Protein AF-A0A538T0T0-F1 (afdb_monomer_lite)

Secondary structure (DSSP, 8-state):
------------------------------------------PPP--EEEEEEEETTEEEEEEEPPSSS--EEEEEEESS---SGGGGGTSEEEE--BTTTTB-HHHHHHHSS--BPPSSTTSPPP-TTEEEEEE--SS-B--EEEEEEE-TTS-EE----BTTTB-SS---B------PEEEEEEE-TTS-EEEEEEEEE-SS-BTTB---SSSTTEEEEEEEE---TTPPEEEEEPPTT--GGG-----S-TT-EEEEE----SSTT---TTT-EETT--TT-SS--SSPPSSS-EE-HHHHHHHHHHHHHHHSHHHHTTS----

Organism: Eiseniibacteriota bacterium (NCBI:txid2212470)

Foldseek 3Di:
DDDDDDDDDDDDDDDDDDDDDDDDDDDDDPPPPPPPPPPPPPPPQWWFQWDWDDDQQKIKTKTFGGPDAPKKKWKWKDLDFDAWLVVSVVTDGQAIGGLCQQWPVVVCVVPVHTWGFAPALPGDRDDSRMHIFMDRDQAWDFMKMFMWMAHNVRDIPSGDDDNTRIDPGTDGGDGAAHDFHWGDWDQAPVRAIKTKTKDFAHCPDHPRHGHQALHGRDIWIKIKDAFDFPAAEAEDEDDVVGANRHGDDDPPDHRYMYMYTYQAFCEPVGGQVQFFAFSPFDSNDNDDDPDPDPDGDGHRSRVSVSVSVVVSQCPDCSNPVHPDDDD

Structure (mmCIF, N/CA/C/O backbone):
data_AF-A0A538T0T0-F1
#
_entry.id   AF-A0A538T0T0-F1
#
loop_
_atom_site.group_PDB
_atom_site.id
_atom_site.type_symbol
_atom_site.label_atom_id
_atom_site.label_alt_id
_atom_site.label_comp_id
_atom_site.label_asym_id
_atom_site.label_entity_id
_atom_site.label_seq_id
_atom_site.pdbx_PDB_ins_code
_atom_site.Cartn_x
_atom_site.Cartn_y
_atom_site.Cartn_z
_atom_site.occupancy
_atom_site.B_iso_or_equiv
_atom_site.auth_seq_id
_atom_site.auth_comp_id
_atom_site.auth_asym_id
_atom_site.auth_atom_id
_atom_site.pdbx_PDB_model_num
ATOM 1 N N . MET A 1 1 ? 12.193 47.216 29.157 1.00 43.53 1 MET A N 1
ATOM 2 C CA . MET A 1 1 ? 13.121 46.066 29.227 1.00 43.53 1 MET A CA 1
ATOM 3 C C . MET A 1 1 ? 12.989 45.346 27.896 1.00 43.53 1 MET A C 1
ATOM 5 O O . MET A 1 1 ? 11.932 44.800 27.660 1.00 43.53 1 MET A O 1
ATOM 9 N N . GLY A 1 2 ? 13.871 45.446 26.909 1.00 45.34 2 GLY A N 1
ATOM 10 C CA . GLY A 1 2 ? 15.304 45.709 26.914 1.00 45.34 2 GLY A CA 1
ATOM 11 C C . GLY A 1 2 ? 15.979 44.504 26.253 1.00 45.34 2 GLY A C 1
ATOM 12 O O . GLY A 1 2 ? 15.790 43.404 26.756 1.00 45.34 2 GLY A O 1
ATOM 13 N N . LEU A 1 3 ? 16.774 44.765 25.204 1.00 39.72 3 LEU A N 1
ATOM 14 C CA . LEU A 1 3 ? 17.681 43.870 24.454 1.00 39.72 3 LEU A CA 1
ATOM 15 C C . LEU A 1 3 ? 17.101 43.246 23.173 1.00 39.72 3 LEU A C 1
ATOM 17 O O . LEU A 1 3 ? 16.005 42.709 23.191 1.00 39.72 3 LEU A O 1
ATOM 21 N N . ALA A 1 4 ? 17.803 43.171 22.045 1.00 44.50 4 ALA A N 1
ATOM 22 C CA . ALA A 1 4 ? 18.929 43.913 21.469 1.00 44.50 4 ALA A CA 1
ATOM 23 C C . ALA A 1 4 ? 19.113 43.316 20.061 1.00 44.50 4 ALA A C 1
ATOM 25 O O . ALA A 1 4 ? 19.222 42.100 19.917 1.00 44.50 4 ALA A O 1
ATOM 26 N N . HIS A 1 5 ? 19.151 44.167 19.038 1.00 47.75 5 HIS A N 1
ATOM 27 C CA . HIS A 1 5 ? 19.608 43.819 17.695 1.00 47.75 5 HIS A CA 1
ATOM 28 C C . HIS A 1 5 ? 21.078 43.385 17.739 1.00 47.75 5 HIS A C 1
ATOM 30 O O . HIS A 1 5 ? 21.898 44.107 18.309 1.00 47.75 5 HIS A O 1
ATOM 36 N N . HIS A 1 6 ? 21.428 42.268 17.091 1.00 51.22 6 HIS A N 1
ATOM 37 C CA . HIS A 1 6 ? 22.825 41.945 16.806 1.00 51.22 6 HIS A CA 1
ATOM 38 C C . HIS A 1 6 ? 23.090 41.991 15.301 1.00 51.22 6 HIS A C 1
ATOM 40 O O . HIS A 1 6 ? 22.483 41.268 14.516 1.00 51.22 6 HIS A O 1
ATOM 46 N N . ALA A 1 7 ? 23.977 42.920 14.952 1.00 48.25 7 ALA A N 1
ATOM 47 C CA . ALA A 1 7 ? 24.393 43.296 13.615 1.00 48.25 7 ALA A CA 1
ATOM 48 C C . ALA A 1 7 ? 25.465 42.376 13.005 1.00 48.25 7 ALA A C 1
ATOM 50 O O . ALA A 1 7 ? 26.198 41.676 13.708 1.00 48.25 7 ALA A O 1
ATOM 51 N N . GLU A 1 8 ? 25.533 42.495 11.680 1.00 50.09 8 GLU A N 1
ATOM 52 C CA . GLU A 1 8 ? 26.487 41.983 10.698 1.00 50.09 8 GLU A CA 1
ATOM 53 C C . GLU A 1 8 ? 27.969 42.099 11.089 1.00 50.09 8 GLU A C 1
ATOM 55 O O . GLU A 1 8 ? 28.409 43.051 11.739 1.00 50.09 8 GLU A O 1
ATOM 60 N N . ARG A 1 9 ? 28.774 41.164 10.567 1.00 53.09 9 ARG A N 1
ATOM 61 C CA . ARG A 1 9 ? 30.204 41.376 10.317 1.00 53.09 9 ARG A CA 1
ATOM 62 C C . ARG A 1 9 ? 30.582 40.863 8.933 1.00 53.09 9 ARG A C 1
ATOM 64 O O . ARG A 1 9 ? 30.783 39.669 8.736 1.00 53.09 9 ARG A O 1
ATOM 71 N N . GLU A 1 10 ? 30.748 41.803 8.013 1.00 57.00 10 GLU A N 1
ATOM 72 C CA . GLU A 1 10 ? 31.606 41.659 6.840 1.00 57.00 10 GLU A CA 1
ATOM 73 C C . GLU A 1 10 ? 33.084 41.671 7.264 1.00 57.00 10 GLU A C 1
ATOM 75 O O . GLU A 1 10 ? 33.486 42.433 8.146 1.00 57.00 10 GLU A O 1
ATOM 80 N N . THR A 1 11 ? 33.920 40.861 6.611 1.00 50.69 11 THR A N 1
ATOM 81 C CA . THR A 1 11 ? 35.383 41.042 6.594 1.00 50.69 11 THR A CA 1
ATOM 82 C C . THR A 1 11 ? 35.967 40.709 5.207 1.00 50.69 11 THR A C 1
ATOM 84 O O . THR A 1 11 ? 35.312 40.034 4.4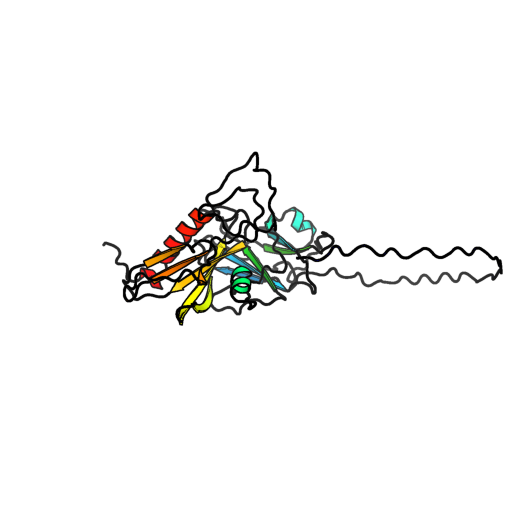15 1.00 50.69 11 THR A O 1
ATOM 87 N N . PRO A 1 12 ? 37.162 41.242 4.867 1.00 53.69 12 PRO A N 1
ATOM 88 C CA . PRO A 1 12 ? 37.402 41.850 3.559 1.00 53.69 12 PRO A CA 1
ATOM 89 C C . PRO A 1 12 ? 38.349 41.092 2.610 1.00 53.69 12 PRO A C 1
ATOM 91 O O . PRO A 1 12 ? 39.146 40.236 2.986 1.00 53.69 12 PRO A O 1
ATOM 94 N N . SER A 1 13 ? 38.307 41.566 1.364 1.00 60.91 13 SER A N 1
ATOM 95 C CA . SER A 1 13 ? 39.224 41.388 0.233 1.00 60.91 13 SER A CA 1
ATOM 96 C C . SER A 1 13 ? 40.734 41.355 0.549 1.00 60.91 13 SER A C 1
ATOM 98 O O . SER A 1 13 ? 41.260 42.287 1.157 1.00 60.91 13 SER A O 1
ATOM 100 N N . ARG A 1 14 ? 41.453 40.381 -0.029 1.00 50.28 14 ARG A N 1
ATOM 101 C CA . ARG A 1 14 ? 42.896 40.373 -0.387 1.00 50.28 14 ARG A CA 1
ATOM 102 C C . ARG A 1 14 ? 43.068 39.311 -1.486 1.00 50.28 14 ARG A C 1
ATOM 104 O O . ARG A 1 14 ? 42.487 38.249 -1.363 1.00 50.28 14 ARG A O 1
ATOM 111 N N . GLY A 1 15 ? 43.822 39.448 -2.569 1.00 45.81 15 GLY A N 1
ATOM 112 C CA . GLY A 1 15 ? 44.729 40.470 -3.068 1.00 45.81 15 GLY A CA 1
ATOM 113 C C . GLY A 1 15 ? 45.358 39.920 -4.360 1.00 45.81 15 GLY A C 1
ATOM 114 O O . GLY A 1 15 ? 45.620 38.726 -4.475 1.00 45.81 15 GLY A O 1
ATOM 115 N N . TRP A 1 16 ? 45.557 40.783 -5.352 1.00 46.78 16 TRP A N 1
ATOM 116 C CA . TRP A 1 16 ? 46.163 40.455 -6.643 1.00 46.78 16 TRP A CA 1
ATOM 117 C C . TRP A 1 16 ? 47.671 40.191 -6.530 1.00 46.78 16 TRP A C 1
ATOM 119 O O . TRP A 1 16 ? 48.370 40.993 -5.910 1.00 46.78 16 TRP A O 1
ATOM 129 N N . ARG A 1 17 ? 48.200 39.189 -7.254 1.00 53.53 17 ARG A N 1
ATOM 130 C CA . ARG A 1 17 ? 49.567 39.218 -7.817 1.00 53.53 17 ARG A CA 1
ATOM 131 C C . ARG A 1 17 ? 49.628 38.547 -9.196 1.00 53.53 17 ARG A C 1
ATOM 133 O O . ARG A 1 17 ? 49.147 37.437 -9.386 1.00 53.53 17 ARG A O 1
ATOM 140 N N . LYS A 1 18 ? 50.231 39.278 -10.139 1.00 54.84 18 LYS A N 1
ATOM 141 C CA . LYS A 1 18 ? 50.565 38.908 -11.523 1.00 54.84 18 LYS A CA 1
ATOM 142 C C . LYS A 1 18 ? 52.006 38.379 -11.634 1.00 54.84 18 LYS A C 1
ATOM 144 O O . LYS A 1 18 ? 52.861 38.820 -10.871 1.00 54.84 18 LYS A O 1
ATOM 149 N N . ALA A 1 19 ? 52.230 37.636 -12.730 1.00 48.31 19 ALA A N 1
ATOM 150 C CA . ALA A 1 19 ? 53.491 37.376 -13.457 1.00 48.31 19 ALA A CA 1
ATOM 151 C C . ALA A 1 19 ? 54.462 36.375 -12.778 1.00 48.31 19 ALA A C 1
ATOM 153 O O . ALA A 1 19 ? 54.600 36.384 -11.564 1.00 48.31 19 ALA A O 1
ATOM 154 N N . TRP A 1 20 ? 55.137 35.443 -13.468 1.00 45.62 20 TRP A N 1
ATOM 155 C CA . TRP A 1 20 ? 56.040 35.612 -14.622 1.00 45.62 20 TRP A CA 1
ATOM 156 C C . TRP A 1 20 ? 56.285 34.301 -15.423 1.00 45.62 20 TRP A C 1
ATOM 158 O O . TRP A 1 20 ? 56.090 33.200 -14.923 1.00 45.62 20 TRP A O 1
ATOM 168 N N . TRP A 1 21 ? 56.761 34.474 -16.663 1.00 46.16 21 TRP A N 1
ATOM 169 C CA . TRP A 1 21 ? 57.220 33.508 -17.683 1.00 46.16 21 TRP A CA 1
ATOM 170 C C . TRP A 1 21 ? 58.290 32.475 -17.271 1.00 46.16 21 TRP A C 1
ATOM 172 O O . TRP A 1 21 ? 59.234 32.850 -16.581 1.00 46.16 21 TRP A O 1
ATOM 182 N N . ARG A 1 22 ? 58.275 31.288 -17.921 1.00 45.47 22 ARG A N 1
ATOM 183 C CA . ARG A 1 22 ? 59.436 30.645 -18.599 1.00 45.47 22 ARG A CA 1
ATOM 184 C C . ARG A 1 22 ? 58.987 29.654 -19.703 1.00 45.47 22 ARG A C 1
ATOM 186 O O . ARG A 1 22 ? 58.245 28.730 -19.387 1.00 45.47 22 ARG A O 1
ATOM 193 N N . PRO A 1 23 ? 59.471 29.772 -20.957 1.00 51.97 23 PRO A N 1
ATOM 194 C CA . PRO A 1 23 ? 59.367 28.732 -21.976 1.00 51.97 23 PRO A CA 1
ATOM 195 C C . PRO A 1 23 ? 60.633 27.862 -21.945 1.00 51.97 23 PRO A C 1
ATOM 197 O O . PRO A 1 23 ? 61.740 28.347 -22.171 1.00 51.97 23 PRO A O 1
ATOM 200 N N . GLY A 1 24 ? 60.477 26.577 -21.637 1.00 44.78 24 GLY A N 1
ATOM 201 C CA . GLY A 1 24 ? 61.557 25.592 -21.661 1.00 44.78 24 GLY A CA 1
ATOM 202 C C . GLY A 1 24 ? 61.131 24.396 -22.495 1.00 44.78 24 GLY A C 1
ATOM 203 O O . GLY A 1 24 ? 60.310 23.599 -22.055 1.00 44.78 24 GLY A O 1
ATOM 204 N N . GLY A 1 25 ? 61.656 24.311 -23.717 1.00 50.44 25 GLY A N 1
ATOM 205 C CA . GLY A 1 25 ? 61.413 23.203 -24.628 1.00 50.44 25 GLY A CA 1
ATOM 206 C C . GLY A 1 25 ? 62.038 21.905 -24.122 1.00 50.44 25 GLY A C 1
ATOM 207 O O . GLY A 1 25 ? 63.230 21.846 -23.834 1.00 50.44 25 GLY A O 1
ATOM 208 N N . GLY A 1 26 ? 61.226 20.855 -24.083 1.00 42.44 26 GLY A N 1
ATOM 209 C CA . GLY A 1 26 ? 61.656 19.470 -23.964 1.00 42.44 26 GLY A CA 1
ATOM 210 C C . GLY A 1 26 ? 60.843 18.646 -24.950 1.00 42.44 26 GLY A C 1
ATOM 211 O O . GLY A 1 26 ? 59.636 18.491 -24.788 1.00 42.44 26 GLY A O 1
ATOM 212 N N . ARG A 1 27 ? 61.491 18.162 -26.012 1.00 49.34 27 ARG A N 1
ATOM 213 C CA . ARG A 1 27 ? 60.909 17.196 -26.947 1.00 49.34 27 ARG A CA 1
ATOM 214 C C . ARG A 1 27 ? 60.767 15.863 -26.212 1.00 49.34 27 ARG A C 1
ATOM 216 O O . ARG A 1 27 ? 61.746 15.138 -26.077 1.00 49.34 27 ARG A O 1
ATOM 223 N N . ILE A 1 28 ? 59.566 15.566 -25.723 1.00 49.34 28 ILE A N 1
ATOM 224 C CA . ILE A 1 28 ? 59.209 14.246 -25.199 1.00 49.34 28 ILE A CA 1
ATOM 225 C C . ILE A 1 28 ? 58.617 13.447 -26.359 1.00 49.34 28 ILE A C 1
ATOM 227 O O . ILE A 1 28 ? 57.673 13.884 -27.017 1.00 49.34 28 ILE A O 1
ATOM 231 N N . ALA A 1 29 ? 59.231 12.302 -26.640 1.00 47.12 29 ALA A N 1
ATOM 232 C CA . ALA A 1 29 ? 58.782 11.354 -27.642 1.00 47.12 29 ALA A CA 1
ATOM 233 C C . ALA A 1 29 ? 57.360 10.868 -27.314 1.00 47.12 29 ALA A C 1
ATOM 235 O O . ALA A 1 29 ? 57.110 10.336 -26.233 1.00 47.12 29 ALA A O 1
ATOM 236 N N . PHE A 1 30 ? 56.436 11.048 -28.260 1.00 43.16 30 PHE A N 1
ATOM 237 C CA . PHE A 1 30 ? 55.094 10.473 -28.225 1.00 43.16 30 PHE A CA 1
ATOM 238 C C . PHE A 1 30 ? 55.199 8.961 -28.474 1.00 43.16 30 PHE A C 1
ATOM 240 O O . PHE A 1 30 ? 55.155 8.494 -29.609 1.00 43.16 30 PHE A O 1
ATOM 247 N N . ALA A 1 31 ? 55.371 8.189 -27.404 1.00 50.97 31 ALA A N 1
ATOM 248 C CA . ALA A 1 31 ? 54.985 6.788 -27.398 1.00 50.97 31 ALA A CA 1
ATOM 249 C C . ALA A 1 31 ? 53.485 6.746 -27.092 1.00 50.97 31 ALA A C 1
ATOM 251 O O . ALA A 1 31 ? 53.071 6.841 -25.937 1.00 50.97 31 ALA A O 1
ATOM 252 N N . THR A 1 32 ? 52.666 6.679 -28.141 1.00 51.56 32 THR A N 1
ATOM 253 C CA . THR A 1 32 ? 51.210 6.532 -28.048 1.00 51.56 32 THR A CA 1
ATOM 254 C C . THR A 1 32 ? 50.891 5.119 -27.558 1.00 51.56 32 THR A C 1
ATOM 256 O O . THR A 1 32 ? 50.550 4.230 -28.335 1.00 51.56 32 THR A O 1
ATOM 259 N N . LEU A 1 33 ? 51.066 4.885 -26.258 1.00 54.28 33 LEU A N 1
ATOM 260 C CA . LEU A 1 33 ? 50.555 3.705 -25.580 1.00 54.28 33 LEU A CA 1
ATOM 261 C C . LEU A 1 33 ? 49.033 3.871 -25.516 1.00 54.28 33 LEU A C 1
ATOM 263 O O . LEU A 1 33 ? 48.508 4.606 -24.682 1.00 54.28 33 LEU A O 1
ATOM 267 N N . VAL A 1 34 ? 48.325 3.247 -26.459 1.00 58.78 34 VAL A N 1
ATOM 268 C CA . VAL A 1 34 ? 46.866 3.113 -26.418 1.00 58.78 34 VAL A CA 1
ATOM 269 C C . VAL A 1 34 ? 46.546 2.116 -25.309 1.00 58.78 34 VAL A C 1
ATOM 271 O O . VAL A 1 34 ? 46.330 0.929 -25.542 1.00 58.78 34 VAL A O 1
ATOM 274 N N . THR A 1 35 ? 46.578 2.589 -24.068 1.00 59.75 35 THR A N 1
ATOM 275 C CA . THR A 1 35 ? 45.988 1.886 -22.937 1.00 59.75 35 THR A CA 1
ATOM 276 C C . THR A 1 35 ? 44.483 2.015 -23.123 1.00 59.75 35 THR A C 1
ATOM 278 O O . THR A 1 35 ? 43.885 3.017 -22.731 1.00 59.75 35 THR A O 1
ATOM 281 N N . LEU A 1 36 ? 43.868 1.036 -23.795 1.00 60.28 36 LEU A N 1
ATOM 282 C CA . LEU A 1 36 ? 42.425 0.836 -23.725 1.00 60.28 36 LEU A CA 1
ATOM 283 C C . LEU A 1 36 ? 42.123 0.516 -22.255 1.00 60.28 36 LEU A C 1
ATOM 285 O O . LEU A 1 36 ? 42.185 -0.631 -21.817 1.00 60.28 36 LEU A O 1
ATOM 289 N N . LEU A 1 37 ? 41.901 1.564 -21.462 1.00 57.12 37 LEU A N 1
ATOM 290 C CA . LEU A 1 37 ? 41.310 1.461 -20.144 1.00 57.12 37 LEU A CA 1
ATOM 291 C C . LEU A 1 37 ? 39.915 0.898 -20.385 1.00 57.12 37 LEU A C 1
ATOM 293 O O . LEU A 1 37 ? 38.981 1.631 -20.705 1.00 57.12 37 LEU A O 1
ATOM 297 N N . LEU A 1 38 ? 39.801 -0.424 -20.269 1.00 59.28 38 LEU A N 1
ATOM 298 C CA . LEU A 1 38 ? 38.558 -1.092 -19.925 1.00 59.28 38 LEU A CA 1
ATOM 299 C C . LEU A 1 38 ? 38.182 -0.559 -18.543 1.00 59.28 38 LEU A C 1
ATOM 301 O O . LEU A 1 38 ? 38.442 -1.197 -17.525 1.00 59.28 38 LEU A O 1
ATOM 305 N N . ALA A 1 39 ? 37.664 0.670 -18.500 1.00 56.28 39 ALA A N 1
ATOM 306 C CA . ALA A 1 39 ? 36.940 1.136 -17.344 1.00 56.28 39 ALA A CA 1
ATOM 307 C C . ALA A 1 39 ? 35.856 0.076 -17.138 1.00 56.28 39 ALA A C 1
ATOM 309 O O . ALA A 1 39 ? 35.105 -0.177 -18.090 1.00 56.28 39 ALA A O 1
ATOM 310 N N . PRO A 1 40 ? 35.822 -0.613 -15.982 1.00 54.88 40 PRO A N 1
ATOM 311 C CA . PRO A 1 40 ? 34.693 -1.470 -15.686 1.00 54.88 40 PRO A CA 1
ATOM 312 C C . PRO A 1 40 ? 33.476 -0.588 -15.907 1.00 54.88 40 PRO A C 1
ATOM 314 O O . PRO A 1 40 ? 33.413 0.514 -15.354 1.00 54.88 40 PRO A O 1
ATOM 317 N N . SER A 1 41 ? 32.580 -1.009 -16.802 1.00 56.09 41 SER A N 1
ATOM 318 C CA . SER A 1 41 ? 31.270 -0.388 -16.895 1.00 56.09 41 SER A CA 1
ATOM 319 C C . SER A 1 41 ? 30.792 -0.330 -15.458 1.00 56.09 41 SER A C 1
ATOM 321 O O . SER A 1 41 ? 30.719 -1.374 -14.812 1.00 56.09 41 SER A O 1
ATOM 323 N N . ALA A 1 42 ? 30.637 0.872 -14.907 1.00 57.66 42 ALA A N 1
ATOM 324 C CA . ALA A 1 42 ? 30.042 1.008 -13.598 1.00 57.66 42 ALA A CA 1
ATOM 325 C C . ALA A 1 42 ? 28.640 0.443 -13.792 1.00 57.66 42 ALA A C 1
ATOM 327 O O . ALA A 1 42 ? 27.809 1.079 -14.437 1.00 57.66 42 ALA A O 1
ATOM 328 N N . TRP A 1 43 ? 28.443 -0.820 -13.405 1.00 65.00 43 TRP A N 1
ATOM 329 C CA . TRP A 1 43 ? 27.126 -1.423 -13.420 1.00 65.00 43 TRP A CA 1
ATOM 330 C C . TRP A 1 43 ? 26.298 -0.511 -12.536 1.00 65.00 43 TRP A C 1
ATOM 332 O O . TRP A 1 43 ? 26.688 -0.242 -11.394 1.00 65.00 43 TRP A O 1
ATOM 342 N N . GLY A 1 44 ? 25.249 0.061 -13.127 1.00 78.88 44 GLY A N 1
ATOM 343 C CA . GLY A 1 44 ? 24.327 0.910 -12.401 1.00 78.88 44 GLY A CA 1
ATOM 344 C C . GLY A 1 44 ? 23.885 0.182 -11.140 1.00 78.88 44 GLY A C 1
ATOM 345 O O . GLY A 1 44 ? 23.808 -1.049 -11.101 1.00 78.88 44 GLY A O 1
ATOM 346 N N . ALA A 1 45 ? 23.664 0.943 -10.076 1.00 88.81 45 ALA A N 1
ATOM 347 C CA . ALA A 1 45 ? 22.944 0.428 -8.928 1.00 88.81 45 ALA A CA 1
ATOM 348 C C . ALA A 1 45 ? 21.632 -0.185 -9.440 1.00 88.81 45 ALA A C 1
ATOM 350 O O . ALA A 1 45 ? 20.882 0.495 -10.130 1.00 88.81 45 ALA A O 1
ATOM 351 N N . GLN A 1 46 ? 21.398 -1.463 -9.144 1.00 95.12 46 GLN A N 1
ATOM 352 C CA . GLN A 1 46 ? 20.218 -2.198 -9.588 1.00 95.12 46 GLN A CA 1
ATOM 353 C C . GLN A 1 46 ? 19.512 -2.833 -8.407 1.00 95.12 46 GLN A C 1
ATOM 355 O O . GLN A 1 46 ? 20.131 -3.245 -7.424 1.00 95.12 46 GLN A O 1
ATOM 360 N N . VAL A 1 47 ? 18.197 -2.927 -8.547 1.00 97.19 47 VAL A N 1
ATOM 361 C CA . VAL A 1 47 ? 17.373 -3.786 -7.710 1.00 97.19 47 VAL A CA 1
ATOM 362 C C . VAL A 1 47 ? 17.810 -5.243 -7.894 1.00 97.19 47 VAL A C 1
ATOM 364 O O . VAL A 1 47 ? 18.169 -5.661 -8.994 1.00 97.19 47 VAL A O 1
ATOM 367 N N . ALA A 1 48 ? 17.769 -6.029 -6.825 1.00 98.06 48 ALA A N 1
ATOM 368 C CA . ALA A 1 48 ? 18.060 -7.458 -6.874 1.00 98.06 48 ALA A CA 1
ATOM 369 C C . ALA A 1 48 ? 16.999 -8.265 -6.124 1.00 98.06 48 ALA A C 1
ATOM 371 O O . ALA A 1 48 ? 16.232 -7.713 -5.337 1.00 98.06 48 ALA A O 1
ATOM 372 N N . ALA A 1 49 ? 16.986 -9.580 -6.359 1.00 98.06 49 ALA A N 1
ATOM 373 C CA . ALA A 1 49 ? 16.126 -10.533 -5.658 1.00 98.06 49 ALA A CA 1
ATOM 374 C C . ALA A 1 49 ? 14.638 -10.131 -5.650 1.00 98.06 49 ALA A C 1
ATOM 376 O O . ALA A 1 49 ? 13.976 -10.227 -4.617 1.00 98.06 49 ALA A O 1
ATOM 377 N N . LEU A 1 50 ? 14.118 -9.666 -6.795 1.00 98.75 50 LEU A N 1
ATOM 378 C CA . LEU A 1 50 ? 12.693 -9.393 -6.947 1.00 98.75 50 LEU A CA 1
ATOM 379 C C . LEU A 1 50 ? 11.901 -10.680 -6.697 1.00 98.75 50 LEU A C 1
ATOM 381 O O . LEU A 1 50 ? 12.073 -11.681 -7.394 1.00 98.75 50 LEU A O 1
ATOM 385 N N . ALA A 1 51 ? 11.011 -10.619 -5.719 1.00 98.62 51 ALA A N 1
ATOM 386 C CA . ALA A 1 51 ? 10.081 -11.671 -5.364 1.00 98.62 51 ALA A CA 1
ATOM 387 C C . ALA A 1 51 ? 8.648 -11.147 -5.451 1.00 98.62 51 ALA A C 1
ATOM 389 O O . ALA A 1 51 ? 8.389 -9.949 -5.315 1.00 98.62 51 ALA A O 1
ATOM 390 N N . ALA A 1 52 ? 7.714 -12.065 -5.676 1.00 98.56 52 ALA A N 1
ATOM 391 C CA . ALA A 1 52 ? 6.297 -11.763 -5.716 1.00 98.56 52 ALA A CA 1
ATOM 392 C C . ALA A 1 52 ? 5.501 -12.826 -4.962 1.00 98.56 52 ALA A C 1
ATOM 394 O O . ALA A 1 52 ? 5.718 -14.024 -5.151 1.00 98.56 52 ALA A O 1
ATOM 395 N N . LEU A 1 53 ? 4.562 -12.374 -4.139 1.00 98.38 53 LEU A N 1
ATOM 396 C CA . LEU A 1 53 ? 3.624 -13.214 -3.410 1.00 98.38 53 LEU A CA 1
ATOM 397 C C . LEU A 1 53 ? 2.207 -12.716 -3.692 1.00 98.38 53 LEU A C 1
ATOM 399 O O . LEU A 1 53 ? 1.898 -11.562 -3.413 1.00 98.38 53 LEU A O 1
ATOM 403 N N . HIS A 1 54 ? 1.348 -13.576 -4.237 1.00 98.56 54 HIS A N 1
ATOM 404 C CA . HIS A 1 54 ? -0.065 -13.258 -4.432 1.00 98.56 54 HIS A CA 1
ATOM 405 C C . HIS A 1 54 ? -0.926 -13.988 -3.405 1.00 98.56 54 HIS A C 1
ATOM 407 O O . HIS A 1 54 ? -0.889 -15.217 -3.330 1.00 98.56 54 HIS A O 1
ATOM 413 N N . HIS A 1 55 ? -1.714 -13.238 -2.642 1.00 97.81 55 HIS A N 1
ATOM 414 C CA . HIS A 1 55 ? -2.744 -13.771 -1.757 1.00 97.81 55 HIS A CA 1
ATOM 415 C C . HIS A 1 55 ? -3.806 -12.711 -1.475 1.00 97.81 55 HIS A C 1
ATOM 417 O O . HIS A 1 55 ? -3.579 -11.518 -1.660 1.00 97.81 55 HIS A O 1
ATOM 423 N N . ASP A 1 56 ? -4.988 -13.169 -1.055 1.00 96.94 56 ASP A N 1
ATOM 424 C CA . ASP A 1 56 ? -6.110 -12.311 -0.664 1.00 96.94 56 ASP A CA 1
ATOM 425 C C . ASP A 1 56 ? -6.414 -11.202 -1.689 1.00 96.94 56 ASP A C 1
ATOM 427 O O . ASP A 1 56 ? -6.735 -10.080 -1.328 1.00 96.94 56 ASP A O 1
ATOM 431 N N . GLY A 1 57 ? -6.293 -11.496 -2.989 1.00 98.00 57 GLY A N 1
ATOM 432 C CA . GLY A 1 57 ? -6.602 -10.539 -4.052 1.00 98.00 57 GLY A CA 1
ATOM 433 C C . GLY A 1 57 ? -5.563 -9.439 -4.268 1.00 98.00 57 GLY A C 1
ATOM 434 O O . GLY A 1 57 ? -5.845 -8.509 -5.018 1.00 98.00 57 GLY A O 1
ATOM 435 N N . GLN A 1 58 ? -4.375 -9.534 -3.663 1.00 98.50 58 GLN A N 1
ATOM 436 C CA . GLN A 1 58 ? -3.267 -8.600 -3.868 1.00 98.50 58 GLN A CA 1
ATOM 437 C C . GLN A 1 58 ? -1.955 -9.329 -4.168 1.00 98.50 58 GLN A C 1
ATOM 439 O O . GLN A 1 58 ? -1.726 -10.457 -3.738 1.00 98.50 58 GLN A O 1
ATOM 444 N N . THR A 1 59 ? -1.084 -8.669 -4.925 1.00 98.75 59 THR A N 1
ATOM 445 C CA . THR A 1 59 ? 0.271 -9.130 -5.236 1.00 98.75 59 THR A CA 1
ATOM 446 C C . THR A 1 59 ? 1.280 -8.222 -4.552 1.00 98.75 59 THR A C 1
ATOM 448 O O . THR A 1 59 ? 1.389 -7.044 -4.889 1.00 98.75 59 THR A O 1
ATOM 451 N N . PHE A 1 60 ? 2.032 -8.786 -3.615 1.00 98.81 60 PHE A N 1
ATOM 452 C CA . PHE A 1 60 ? 3.104 -8.137 -2.875 1.00 98.81 60 PHE A CA 1
ATOM 453 C C . PHE A 1 60 ? 4.422 -8.380 -3.601 1.00 98.81 60 PHE A C 1
ATOM 455 O O . PHE A 1 60 ? 4.865 -9.520 -3.737 1.00 98.81 60 PHE A O 1
ATOM 462 N N . LEU A 1 61 ? 5.040 -7.306 -4.077 1.00 98.88 61 LEU A N 1
ATOM 463 C CA . LEU A 1 61 ? 6.356 -7.302 -4.699 1.00 98.88 61 LEU A CA 1
ATOM 464 C C . LEU A 1 61 ? 7.371 -6.796 -3.684 1.00 98.88 61 LEU A C 1
ATOM 466 O O . LEU A 1 61 ? 7.206 -5.701 -3.144 1.00 98.88 61 LEU A O 1
ATOM 470 N N . THR A 1 62 ? 8.429 -7.566 -3.460 1.00 98.81 62 THR A N 1
ATOM 471 C CA . THR A 1 62 ? 9.555 -7.165 -2.611 1.00 98.81 62 THR A CA 1
ATOM 472 C C . THR A 1 62 ? 10.867 -7.368 -3.334 1.00 98.81 62 THR A C 1
ATOM 474 O O . THR A 1 62 ? 10.977 -8.187 -4.244 1.00 98.81 62 THR A O 1
ATOM 477 N N . TRP A 1 63 ? 11.870 -6.588 -2.958 1.00 98.75 63 TRP A N 1
ATOM 478 C CA . TRP A 1 63 ? 13.189 -6.654 -3.572 1.00 98.75 63 TRP A CA 1
ATOM 479 C C . TRP A 1 63 ? 14.260 -6.110 -2.636 1.00 98.75 63 TRP A C 1
ATOM 481 O O . TRP A 1 63 ? 13.946 -5.426 -1.664 1.00 98.75 63 TRP A O 1
ATOM 491 N N . THR A 1 64 ? 15.526 -6.381 -2.947 1.00 98.56 64 THR A N 1
ATOM 492 C CA . THR A 1 64 ? 16.681 -5.739 -2.315 1.00 98.56 64 THR A CA 1
ATOM 493 C C . THR A 1 64 ? 16.984 -4.419 -3.016 1.00 98.56 64 THR A C 1
ATOM 495 O O . THR A 1 64 ? 17.207 -4.375 -4.230 1.00 98.56 64 THR A O 1
ATOM 498 N N . CYS A 1 65 ? 16.985 -3.339 -2.243 1.00 98.00 65 CYS A N 1
ATOM 499 C CA . CYS A 1 65 ? 17.333 -1.996 -2.679 1.00 98.00 65 CYS A CA 1
ATOM 500 C C . CYS A 1 65 ? 18.841 -1.892 -2.966 1.00 98.00 65 CYS A C 1
ATOM 502 O O . CYS A 1 65 ? 19.647 -2.490 -2.244 1.00 98.00 65 CYS A O 1
ATOM 504 N N . PRO A 1 66 ? 19.259 -1.096 -3.965 1.00 96.94 66 PRO A N 1
ATOM 505 C CA . PRO A 1 66 ? 20.664 -0.742 -4.098 1.00 96.94 66 PRO A CA 1
ATOM 506 C C . PRO A 1 66 ? 21.175 0.002 -2.851 1.00 96.94 66 PRO A C 1
ATOM 508 O O . PRO A 1 66 ? 20.398 0.691 -2.185 1.00 96.94 66 PRO A O 1
ATOM 511 N N . PRO A 1 67 ? 22.481 -0.071 -2.531 1.00 95.44 67 PRO A N 1
ATOM 512 C CA . PRO A 1 67 ? 23.036 0.670 -1.404 1.00 95.44 67 PRO A CA 1
ATOM 513 C C . PRO A 1 67 ? 22.875 2.184 -1.601 1.00 95.44 67 PRO A C 1
ATOM 515 O O . PRO A 1 67 ? 23.014 2.704 -2.709 1.00 95.44 67 PRO A O 1
ATOM 518 N N . GL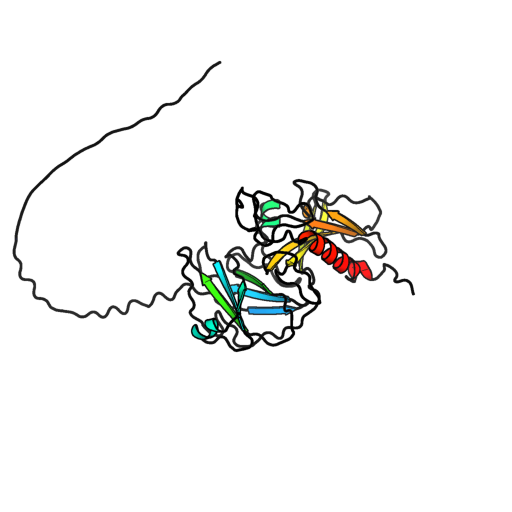Y A 1 68 ? 22.627 2.902 -0.506 1.00 93.50 68 GLY A N 1
ATOM 519 C CA . GLY A 1 68 ? 22.389 4.347 -0.511 1.00 93.50 68 GLY A CA 1
ATOM 520 C C . GLY A 1 68 ? 20.930 4.707 -0.233 1.00 93.50 68 GLY A C 1
ATOM 521 O O . GLY A 1 68 ? 20.113 3.842 0.062 1.00 93.50 68 GLY A O 1
ATOM 522 N N . ALA A 1 69 ? 20.630 6.000 -0.289 1.00 93.75 69 ALA A N 1
ATOM 523 C CA . ALA A 1 69 ? 19.302 6.559 -0.051 1.00 93.75 69 ALA A CA 1
ATOM 524 C C . ALA A 1 69 ? 18.939 7.548 -1.166 1.00 93.75 69 ALA A C 1
ATOM 526 O O . ALA A 1 69 ? 19.802 7.959 -1.945 1.00 93.75 69 ALA A O 1
ATOM 527 N N . GLY A 1 70 ? 17.676 7.961 -1.204 1.00 93.62 70 GLY A N 1
ATOM 528 C CA . GLY A 1 70 ? 17.130 8.828 -2.245 1.00 93.62 70 GLY A CA 1
ATOM 529 C C . GLY A 1 70 ? 16.737 8.067 -3.508 1.00 93.62 70 GLY A C 1
ATOM 530 O O . GLY A 1 70 ? 16.590 8.687 -4.561 1.00 93.62 70 GLY A O 1
ATOM 531 N N . TRP A 1 71 ? 16.576 6.744 -3.423 1.00 97.00 71 TRP A N 1
ATOM 532 C CA . TRP A 1 71 ? 16.083 5.960 -4.549 1.00 97.00 71 TRP A CA 1
ATOM 533 C C . TRP A 1 71 ? 14.567 6.102 -4.665 1.00 97.00 71 TRP A C 1
ATOM 535 O O . TRP A 1 71 ? 13.827 6.071 -3.677 1.00 97.00 71 TRP A O 1
ATOM 545 N N . THR A 1 72 ? 14.093 6.192 -5.900 1.00 97.56 72 THR A N 1
ATOM 546 C CA . THR A 1 72 ? 12.705 5.862 -6.235 1.00 97.56 72 THR A CA 1
ATOM 547 C C . THR A 1 72 ? 12.707 4.703 -7.216 1.00 97.56 72 THR A C 1
ATOM 549 O O . THR A 1 72 ? 13.730 4.403 -7.830 1.00 97.56 72 THR A O 1
ATOM 552 N N . TYR A 1 73 ? 11.585 4.012 -7.349 1.00 98.38 73 TYR A N 1
ATOM 553 C CA . TYR A 1 73 ? 11.488 2.843 -8.215 1.00 98.38 73 TYR A CA 1
ATOM 554 C C . TYR A 1 73 ? 10.445 3.050 -9.299 1.00 98.38 73 TYR A C 1
ATOM 556 O O . TYR A 1 73 ? 9.598 3.939 -9.206 1.00 98.38 73 TYR A O 1
ATOM 564 N N . ARG A 1 74 ? 10.489 2.206 -10.325 1.00 98.56 74 ARG A N 1
ATOM 565 C CA . ARG A 1 74 ? 9.409 2.044 -11.298 1.00 98.56 74 ARG A CA 1
ATOM 566 C C . ARG A 1 74 ? 9.035 0.575 -11.339 1.00 98.56 74 ARG A C 1
ATOM 568 O O . ARG A 1 74 ? 9.892 -0.283 -11.530 1.00 98.56 74 ARG A O 1
ATOM 575 N N . VAL A 1 75 ? 7.758 0.295 -11.122 1.00 98.75 75 VAL A N 1
ATOM 576 C CA . VAL A 1 75 ? 7.226 -1.067 -11.099 1.00 98.75 75 VAL A CA 1
ATOM 577 C C . VAL A 1 75 ? 6.439 -1.294 -12.376 1.00 98.75 75 VAL A C 1
ATOM 579 O O . VAL A 1 75 ? 5.455 -0.602 -12.641 1.00 98.75 75 VAL A O 1
ATOM 582 N N . TYR A 1 76 ? 6.870 -2.274 -13.155 1.00 98.81 76 TYR A N 1
ATOM 583 C CA . TYR A 1 76 ? 6.276 -2.639 -14.431 1.00 98.81 76 TYR A CA 1
ATOM 584 C C . TYR A 1 76 ? 5.529 -3.959 -14.317 1.00 98.81 76 TYR A C 1
ATOM 586 O O . TYR A 1 76 ? 5.981 -4.879 -13.639 1.00 98.81 76 TYR A O 1
ATOM 594 N N . ARG A 1 77 ? 4.409 -4.059 -15.033 1.00 98.69 77 ARG A N 1
ATOM 595 C CA . ARG A 1 77 ? 3.590 -5.267 -15.161 1.00 98.69 77 ARG A CA 1
ATOM 596 C C . ARG A 1 77 ? 3.334 -5.567 -16.631 1.00 98.69 77 ARG A C 1
ATOM 598 O O . ARG A 1 77 ? 2.988 -4.667 -17.395 1.00 98.69 77 ARG A O 1
ATOM 605 N N . SER A 1 78 ? 3.456 -6.827 -17.031 1.00 98.62 78 SER A N 1
ATOM 606 C CA . SER A 1 78 ? 3.169 -7.271 -18.398 1.00 98.62 78 SER A CA 1
ATOM 607 C C . SER A 1 78 ? 2.559 -8.670 -18.407 1.00 98.62 78 SER A C 1
ATOM 609 O O . SER A 1 78 ? 2.888 -9.491 -17.563 1.00 98.62 78 SER A O 1
ATOM 611 N N . PHE A 1 79 ? 1.695 -8.971 -19.377 1.00 98.19 79 PHE A N 1
ATOM 612 C CA . PHE A 1 79 ? 1.251 -10.347 -19.654 1.00 98.19 79 PHE A CA 1
ATOM 613 C C . PHE A 1 79 ? 2.207 -11.096 -20.600 1.00 98.19 79 PHE A C 1
ATOM 615 O O . PHE A 1 79 ? 1.913 -12.201 -21.046 1.00 98.19 79 PHE A O 1
ATOM 622 N N . SER A 1 80 ? 3.348 -10.491 -20.927 1.00 98.50 80 SER A N 1
ATOM 623 C CA . SER A 1 80 ? 4.491 -11.122 -21.587 1.00 98.50 80 SER A CA 1
ATOM 624 C C . SER A 1 80 ? 5.720 -11.013 -20.686 1.00 98.50 80 SER A C 1
ATOM 626 O O . SER A 1 80 ? 5.795 -10.127 -19.836 1.00 98.50 80 SER A O 1
ATOM 628 N N . LYS A 1 81 ? 6.695 -11.906 -20.871 1.00 98.62 81 LYS A N 1
ATOM 629 C CA . LYS A 1 81 ? 7.961 -11.855 -20.127 1.00 98.62 81 LYS A CA 1
ATOM 630 C C . LYS A 1 81 ? 8.672 -10.517 -20.348 1.00 98.62 81 LYS A C 1
ATOM 632 O O . LYS A 1 81 ? 8.689 -10.018 -21.468 1.00 98.62 81 LYS A O 1
ATOM 637 N N . ILE A 1 82 ? 9.294 -9.990 -19.295 1.00 98.56 82 ILE A N 1
ATOM 638 C CA . ILE A 1 82 ? 10.159 -8.804 -19.351 1.00 98.56 82 ILE A CA 1
ATOM 639 C C . ILE A 1 82 ? 11.600 -9.302 -19.209 1.00 98.56 82 ILE A C 1
ATOM 641 O O . ILE A 1 82 ? 12.081 -9.525 -18.100 1.00 98.56 82 ILE A O 1
ATOM 645 N N . LEU A 1 83 ? 12.265 -9.575 -20.328 1.00 98.44 83 LEU A N 1
ATOM 646 C CA . LEU A 1 83 ? 13.599 -10.178 -20.369 1.00 98.44 83 LEU A CA 1
ATOM 647 C C . LEU A 1 83 ? 14.707 -9.151 -20.601 1.00 98.44 83 LEU A C 1
ATOM 649 O O . LEU A 1 83 ? 15.840 -9.370 -20.175 1.00 98.44 83 LEU A O 1
ATOM 653 N N . ILE A 1 84 ? 14.387 -8.053 -21.283 1.00 98.00 84 ILE A N 1
ATOM 654 C CA . ILE A 1 84 ? 15.318 -6.984 -21.647 1.00 98.00 84 ILE A CA 1
ATOM 655 C C . ILE A 1 84 ? 14.664 -5.605 -21.493 1.00 98.00 84 ILE A C 1
ATOM 657 O O . ILE A 1 84 ? 13.446 -5.480 -21.398 1.00 98.00 84 ILE A O 1
ATOM 661 N N . ALA A 1 85 ? 15.477 -4.546 -21.534 1.00 98.19 85 ALA A N 1
ATOM 662 C CA . ALA A 1 85 ? 15.008 -3.162 -21.407 1.00 98.19 85 ALA A CA 1
ATOM 663 C C . ALA A 1 85 ? 13.937 -2.772 -22.445 1.00 98.19 85 ALA A C 1
ATOM 665 O O . ALA A 1 85 ? 13.030 -2.008 -22.131 1.00 98.19 85 ALA A O 1
ATOM 666 N N . ALA A 1 86 ? 14.014 -3.308 -23.670 1.00 98.44 86 ALA A N 1
ATOM 667 C CA . ALA A 1 86 ? 13.042 -3.019 -24.727 1.00 98.44 86 ALA A CA 1
ATOM 668 C C . ALA A 1 86 ? 11.628 -3.536 -24.403 1.00 98.44 86 ALA A C 1
ATOM 670 O O . ALA A 1 86 ? 10.649 -2.945 -24.851 1.00 98.44 86 ALA A O 1
ATOM 671 N N . ASP A 1 87 ? 11.504 -4.588 -23.587 1.00 98.62 87 ASP A N 1
ATOM 672 C CA . ASP A 1 87 ? 10.199 -5.141 -23.211 1.00 98.62 87 ASP A CA 1
ATOM 673 C C . ASP A 1 87 ? 9.409 -4.164 -22.325 1.00 98.62 87 ASP A C 1
ATOM 675 O O . ASP A 1 87 ? 8.175 -4.152 -22.356 1.00 98.62 87 ASP A O 1
ATOM 679 N N . LEU A 1 88 ? 10.111 -3.281 -21.596 1.00 98.50 88 LEU A N 1
ATOM 680 C CA . LEU A 1 88 ? 9.505 -2.233 -20.771 1.00 98.50 88 LEU A CA 1
ATOM 681 C C . LEU A 1 88 ? 8.660 -1.243 -21.584 1.00 98.50 88 LEU A C 1
ATOM 683 O O . LEU A 1 88 ? 7.746 -0.653 -21.024 1.00 98.50 88 LEU A O 1
ATOM 687 N N . GLU A 1 89 ? 8.926 -1.075 -22.884 1.00 98.06 89 GLU A N 1
ATOM 688 C CA . GLU A 1 89 ? 8.134 -0.197 -23.765 1.00 98.06 89 GLU A CA 1
ATOM 689 C C . GLU A 1 89 ? 6.708 -0.721 -23.992 1.00 98.06 89 GLU A C 1
ATOM 691 O O . GLU A 1 89 ? 5.800 0.040 -24.317 1.00 98.06 89 GLU A O 1
ATOM 696 N N . THR A 1 90 ? 6.503 -2.028 -23.815 1.00 98.06 90 THR A N 1
ATOM 697 C CA . THR A 1 90 ? 5.184 -2.672 -23.921 1.00 98.06 90 THR A CA 1
ATOM 698 C C . THR A 1 90 ? 4.592 -3.043 -22.562 1.00 98.06 90 THR A C 1
ATOM 700 O O . THR A 1 90 ? 3.406 -3.360 -22.468 1.00 98.06 90 THR A O 1
ATOM 703 N N . ALA A 1 91 ? 5.401 -2.999 -21.500 1.00 98.56 91 ALA A N 1
ATOM 704 C CA . ALA A 1 91 ? 4.944 -3.207 -20.137 1.00 98.56 91 ALA A CA 1
ATOM 705 C C . ALA A 1 91 ? 4.209 -1.964 -19.613 1.00 98.56 91 ALA A C 1
ATOM 707 O O . ALA A 1 91 ? 4.502 -0.826 -19.969 1.00 98.56 91 ALA A O 1
ATOM 708 N N . THR A 1 92 ? 3.253 -2.174 -18.714 1.00 98.38 92 THR A N 1
ATOM 709 C CA . THR A 1 92 ? 2.541 -1.079 -18.051 1.00 98.38 92 THR A CA 1
ATOM 710 C C . THR A 1 92 ? 3.299 -0.659 -16.799 1.00 98.38 92 THR A C 1
ATOM 712 O O . THR A 1 92 ? 3.502 -1.480 -15.906 1.00 98.38 92 THR A O 1
ATOM 715 N N . LEU A 1 93 ? 3.669 0.619 -16.693 1.00 98.38 93 LEU A N 1
ATOM 716 C CA . LEU A 1 93 ? 4.115 1.208 -15.429 1.00 98.38 93 LEU A CA 1
ATOM 717 C C . LEU A 1 93 ? 2.920 1.294 -14.467 1.00 98.38 93 LEU A C 1
ATOM 719 O O . LEU A 1 93 ? 1.966 2.027 -14.729 1.00 98.38 93 LEU A O 1
ATOM 723 N N . ILE A 1 94 ? 2.963 0.552 -13.362 1.00 98.38 94 ILE A N 1
ATOM 724 C CA . ILE A 1 94 ? 1.858 0.469 -12.391 1.00 98.38 94 ILE A CA 1
ATOM 725 C C . ILE A 1 94 ? 2.112 1.244 -11.095 1.00 98.38 94 ILE A C 1
ATOM 727 O O . ILE A 1 94 ? 1.179 1.460 -10.323 1.00 98.38 94 ILE A O 1
ATOM 731 N N . GLY A 1 95 ? 3.343 1.702 -10.860 1.00 97.69 95 GLY A N 1
ATOM 732 C CA . GLY A 1 95 ? 3.657 2.531 -9.704 1.00 97.69 95 GLY A CA 1
ATOM 733 C C . GLY A 1 95 ? 5.120 2.940 -9.623 1.00 97.69 95 GLY A C 1
ATOM 734 O O . GLY A 1 95 ? 5.965 2.453 -10.374 1.00 97.69 95 GLY A O 1
ATOM 735 N N . GLY A 1 96 ? 5.404 3.848 -8.690 1.00 97.25 96 GLY A N 1
ATOM 736 C CA . GLY A 1 96 ? 6.762 4.286 -8.396 1.00 97.25 96 GLY A CA 1
ATOM 737 C C . GLY A 1 96 ? 6.963 4.572 -6.911 1.00 97.25 96 GLY A C 1
ATOM 738 O O . GLY A 1 96 ? 6.820 5.724 -6.503 1.00 97.25 96 GLY A O 1
ATOM 739 N N . PRO A 1 97 ? 7.181 3.542 -6.075 1.00 97.44 97 PRO A N 1
ATOM 740 C CA . PRO A 1 97 ? 7.418 3.710 -4.644 1.00 97.44 97 PRO A CA 1
ATOM 741 C C . PRO A 1 97 ? 8.785 4.355 -4.365 1.00 97.44 97 PRO A C 1
ATOM 743 O O . PRO A 1 97 ? 9.690 4.312 -5.198 1.00 97.44 97 PRO A O 1
ATOM 746 N N . ALA A 1 98 ? 8.941 4.938 -3.177 1.00 96.88 98 ALA A N 1
ATOM 747 C CA . ALA A 1 98 ? 10.235 5.406 -2.676 1.00 96.88 98 ALA A CA 1
ATOM 748 C C . ALA A 1 98 ? 11.022 4.266 -1.993 1.00 96.88 98 ALA A C 1
ATOM 750 O O . ALA A 1 98 ? 10.465 3.213 -1.669 1.00 96.88 98 ALA A O 1
ATOM 751 N N . ASP A 1 99 ? 12.303 4.496 -1.709 1.00 95.44 99 ASP A N 1
ATOM 752 C CA . ASP A 1 99 ? 13.170 3.643 -0.871 1.00 95.44 99 ASP A CA 1
ATOM 753 C C . ASP A 1 99 ? 12.690 3.425 0.564 1.00 95.44 99 ASP A C 1
ATOM 755 O O . ASP A 1 99 ? 13.107 2.471 1.208 1.00 95.44 99 ASP A O 1
ATOM 759 N N . SER A 1 100 ? 11.752 4.240 1.037 1.00 96.69 100 SER A N 1
ATOM 760 C CA . SER A 1 100 ? 11.065 4.059 2.318 1.00 96.69 100 SER A CA 1
ATOM 761 C C . SER A 1 100 ? 9.802 3.192 2.244 1.00 96.69 100 SER A C 1
ATOM 763 O O . SER A 1 100 ? 9.086 3.090 3.235 1.00 96.69 100 SER A O 1
ATOM 765 N N . SER A 1 101 ? 9.508 2.559 1.104 1.00 98.06 101 SER A N 1
ATOM 766 C CA . SER A 1 101 ? 8.282 1.760 0.910 1.00 98.06 101 SER A CA 1
ATOM 767 C C . SER A 1 101 ? 8.149 0.535 1.816 1.00 98.06 101 SER A C 1
ATOM 769 O O . SER A 1 101 ? 7.034 0.093 2.075 1.00 98.06 101 SER A O 1
ATOM 771 N N . TRP A 1 102 ? 9.258 0.012 2.339 1.00 98.44 102 TRP A N 1
ATOM 772 C CA . TRP A 1 102 ? 9.261 -1.059 3.338 1.00 98.44 102 TRP A CA 1
ATOM 773 C C . TRP A 1 102 ? 8.759 -0.606 4.716 1.00 98.44 102 TRP A C 1
ATOM 775 O O . TRP A 1 102 ? 8.408 -1.448 5.536 1.00 98.44 102 TRP A O 1
ATOM 785 N N . CYS A 1 103 ? 8.777 0.700 4.996 1.00 98.50 103 CYS A N 1
ATOM 786 C CA . CYS A 1 103 ? 8.610 1.257 6.332 1.00 98.50 103 CYS A CA 1
ATOM 787 C C . CYS A 1 103 ? 7.168 1.688 6.587 1.00 98.50 103 CYS A C 1
ATOM 789 O O . CYS A 1 103 ? 6.588 2.479 5.838 1.00 98.50 103 CYS A O 1
ATOM 791 N N . ASP A 1 104 ? 6.646 1.267 7.731 1.00 98.19 104 ASP A N 1
ATOM 792 C CA . ASP A 1 104 ? 5.442 1.812 8.335 1.00 98.19 104 ASP A CA 1
ATOM 793 C C . ASP A 1 104 ? 5.753 3.193 8.921 1.00 98.19 104 ASP A C 1
ATOM 795 O O . ASP A 1 104 ? 6.002 3.382 10.117 1.00 98.19 104 ASP A O 1
ATOM 799 N N . ARG A 1 105 ? 5.828 4.187 8.030 1.00 96.44 105 ARG A N 1
ATOM 800 C CA . ARG A 1 105 ? 6.248 5.552 8.370 1.00 96.44 105 ARG A CA 1
ATOM 801 C C . ARG A 1 105 ? 5.313 6.196 9.385 1.00 96.44 105 ARG A C 1
ATOM 803 O O . ARG A 1 105 ? 5.781 6.958 10.233 1.00 96.44 105 ARG A O 1
ATOM 810 N N . ARG A 1 106 ? 4.009 5.909 9.301 1.00 95.12 106 ARG A N 1
ATOM 811 C CA . ARG A 1 106 ? 3.011 6.500 10.193 1.00 95.12 106 ARG A CA 1
ATOM 812 C C . ARG A 1 106 ? 3.210 5.977 11.605 1.00 95.12 106 ARG A C 1
ATOM 814 O O . ARG A 1 106 ? 3.493 6.789 12.489 1.00 95.12 106 ARG A O 1
ATOM 821 N N . LEU A 1 107 ? 3.172 4.667 11.827 1.00 96.06 107 LEU A N 1
ATOM 822 C CA . LEU A 1 107 ? 3.391 4.124 13.164 1.00 96.06 107 LEU A CA 1
ATOM 823 C C . LEU A 1 107 ? 4.804 4.412 13.683 1.00 96.06 107 LEU A C 1
ATOM 825 O O . LEU A 1 107 ? 4.985 4.712 14.868 1.00 96.06 107 LEU A O 1
ATOM 829 N N . SER A 1 108 ? 5.806 4.408 12.800 1.00 97.19 108 SER A N 1
ATOM 830 C CA . SER A 1 108 ? 7.173 4.753 13.194 1.00 97.19 108 SER A CA 1
ATOM 831 C C . SER A 1 108 ? 7.275 6.183 13.722 1.00 97.19 108 SER A C 1
ATOM 833 O O . SER A 1 108 ? 7.920 6.432 14.740 1.00 97.19 108 SER A O 1
ATOM 835 N N . SER A 1 109 ? 6.580 7.127 13.080 1.00 95.19 109 SER A N 1
ATOM 836 C CA . SER A 1 109 ? 6.537 8.521 13.534 1.00 95.19 109 SER A CA 1
ATOM 837 C C . SER A 1 109 ? 5.815 8.693 14.873 1.00 95.19 109 SER A C 1
ATOM 839 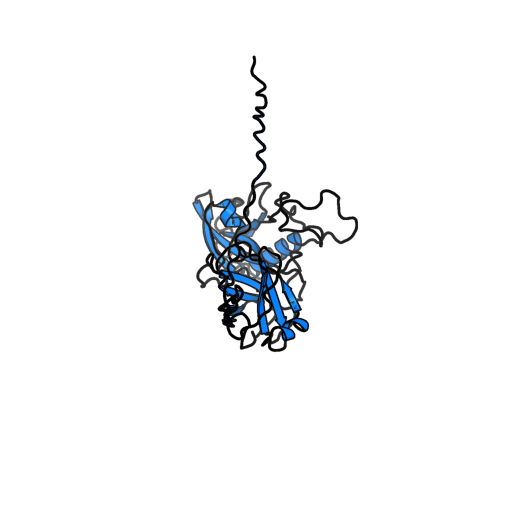O O . SER A 1 109 ? 6.243 9.496 15.697 1.00 95.19 109 SER A O 1
ATOM 841 N N . LEU A 1 110 ? 4.749 7.922 15.110 1.00 93.69 110 LEU A N 1
ATOM 842 C CA . LEU A 1 110 ? 3.948 7.995 16.335 1.00 93.69 110 LEU A CA 1
ATOM 843 C C . LEU A 1 110 ? 4.683 7.419 17.551 1.00 93.69 110 LEU A C 1
ATOM 845 O O . LEU A 1 110 ? 4.528 7.920 18.661 1.00 93.69 110 LEU A O 1
ATOM 849 N N . SER A 1 111 ? 5.468 6.363 17.344 1.00 93.94 111 SER A N 1
ATOM 850 C CA . SER A 1 111 ? 6.148 5.618 18.411 1.00 93.94 111 SER A CA 1
ATOM 851 C C . SER A 1 111 ? 7.601 6.040 18.645 1.00 93.94 111 SER A C 1
ATOM 853 O O . SER A 1 111 ? 8.181 5.696 19.675 1.00 93.94 111 SER A O 1
ATOM 855 N N . GLY A 1 112 ? 8.226 6.718 17.677 1.00 96.06 112 GLY A N 1
ATOM 856 C CA . GLY A 1 112 ? 9.666 6.984 17.677 1.00 96.06 112 GLY A CA 1
ATOM 857 C C . GLY A 1 112 ? 10.535 5.743 17.428 1.00 96.06 112 GLY A C 1
ATOM 858 O O . GLY A 1 112 ? 11.754 5.824 17.565 1.00 96.06 112 GLY A O 1
ATOM 859 N N . THR A 1 113 ? 9.935 4.604 17.068 1.00 96.75 113 THR A N 1
ATOM 860 C CA . THR A 1 113 ? 10.628 3.349 16.741 1.00 96.75 113 THR A CA 1
ATOM 861 C C . THR A 1 113 ? 10.397 3.009 15.279 1.00 96.75 113 THR A C 1
ATOM 863 O O . THR A 1 113 ? 9.279 3.115 14.799 1.00 96.75 113 THR A O 1
ATOM 866 N N . VAL A 1 114 ? 11.434 2.590 14.558 1.00 98.00 114 VAL A N 1
ATOM 867 C CA . VAL A 1 114 ? 11.283 2.225 13.146 1.00 98.00 114 VAL A CA 1
ATOM 868 C C . VAL A 1 114 ? 10.655 0.843 13.022 1.00 98.00 114 VAL A C 1
ATOM 870 O O . VAL A 1 114 ? 11.168 -0.128 13.577 1.00 98.00 114 VAL A O 1
ATOM 873 N N . PHE A 1 115 ? 9.581 0.761 12.246 1.00 98.38 115 PHE A N 1
ATOM 874 C CA . PHE A 1 115 ? 8.891 -0.477 11.939 1.00 98.38 115 PHE A CA 1
ATOM 875 C C . PHE A 1 115 ? 8.826 -0.723 10.433 1.00 98.38 115 PHE A C 1
ATOM 877 O O . PHE A 1 115 ? 8.413 0.149 9.671 1.00 98.38 115 PHE A O 1
ATOM 884 N N . GLY A 1 116 ? 9.182 -1.933 10.011 1.00 98.56 116 GLY A N 1
ATOM 885 C CA . GLY A 1 116 ? 8.923 -2.405 8.654 1.00 98.56 116 GLY A CA 1
ATOM 886 C C . GLY A 1 116 ? 7.564 -3.081 8.526 1.00 98.56 116 GLY A C 1
ATOM 887 O O . GLY A 1 116 ? 7.031 -3.600 9.507 1.00 98.56 116 GLY A O 1
ATOM 888 N N . PHE A 1 117 ? 7.005 -3.096 7.325 1.00 98.69 117 PHE A N 1
ATOM 889 C CA . PHE A 1 117 ? 5.806 -3.865 7.016 1.00 98.69 117 PHE A CA 1
ATOM 890 C C . PHE A 1 117 ? 6.117 -5.357 6.891 1.00 98.69 117 PHE A C 1
ATOM 892 O O . PHE A 1 117 ? 7.179 -5.734 6.408 1.00 98.69 117 PHE A O 1
ATOM 899 N N . ALA A 1 118 ? 5.173 -6.209 7.271 1.00 98.31 118 ALA A N 1
ATOM 900 C CA . ALA A 1 118 ? 5.136 -7.615 6.901 1.00 98.31 118 ALA A CA 1
ATOM 901 C C . ALA A 1 118 ? 4.197 -7.796 5.698 1.00 98.31 118 ALA A C 1
ATOM 903 O O . ALA A 1 118 ? 3.107 -7.220 5.667 1.00 98.31 118 ALA A O 1
ATOM 904 N N . VAL A 1 119 ? 4.624 -8.591 4.711 1.00 97.00 119 VAL A N 1
ATOM 905 C CA . VAL A 1 119 ? 3.834 -8.883 3.494 1.00 97.00 119 VAL A CA 1
ATOM 906 C C . VAL A 1 119 ? 2.769 -9.954 3.709 1.00 97.00 119 VAL A C 1
ATOM 908 O O . VAL A 1 119 ? 1.822 -10.035 2.948 1.00 97.00 119 VAL A O 1
ATOM 911 N N . ASP A 1 120 ? 2.921 -10.752 4.762 1.00 94.94 120 ASP A N 1
ATOM 912 C CA . ASP A 1 120 ? 1.952 -11.726 5.254 1.00 94.94 120 ASP A CA 1
ATOM 913 C C . ASP A 1 120 ? 2.028 -11.711 6.788 1.00 94.94 120 ASP A C 1
ATOM 915 O O . ASP A 1 120 ? 3.069 -11.391 7.363 1.00 94.94 120 ASP A O 1
ATOM 919 N N . SER A 1 121 ? 0.947 -12.095 7.460 1.00 90.75 121 SER A N 1
ATOM 920 C CA . SER A 1 121 ? 0.819 -12.123 8.923 1.00 90.75 121 SER A CA 1
ATOM 921 C C . SER A 1 121 ? 1.828 -13.060 9.602 1.00 90.75 121 SER A C 1
ATOM 923 O O . SER A 1 121 ? 2.041 -12.968 10.809 1.00 90.75 121 SER A O 1
ATOM 925 N N . LEU A 1 122 ? 2.426 -13.986 8.842 1.00 92.00 122 LEU A N 1
ATOM 926 C CA . LEU A 1 122 ? 3.463 -14.914 9.303 1.00 92.00 122 LEU A CA 1
ATOM 927 C C . LEU A 1 122 ? 4.877 -14.522 8.849 1.00 92.00 122 LEU A C 1
ATOM 929 O O . LEU A 1 122 ? 5.849 -15.151 9.272 1.00 92.00 122 LEU A O 1
ATOM 933 N N . ALA A 1 123 ? 5.007 -13.524 7.973 1.00 93.81 123 ALA A N 1
ATOM 934 C CA . ALA A 1 123 ? 6.295 -13.085 7.461 1.00 93.81 123 ALA A CA 1
ATOM 935 C C . ALA A 1 123 ? 7.033 -12.219 8.491 1.00 93.81 123 ALA A C 1
ATOM 937 O O . ALA A 1 123 ? 6.430 -11.507 9.294 1.00 93.81 123 ALA A O 1
ATOM 938 N N . ALA A 1 124 ? 8.364 -12.246 8.436 1.00 97.44 124 ALA A N 1
ATOM 939 C CA . ALA A 1 124 ? 9.159 -11.261 9.153 1.00 97.44 124 ALA A CA 1
ATOM 940 C C . ALA A 1 124 ? 8.909 -9.856 8.564 1.00 97.44 124 ALA A C 1
ATOM 942 O O . ALA A 1 124 ? 8.753 -9.735 7.343 1.00 97.44 124 ALA A O 1
ATOM 943 N N . PRO A 1 125 ? 8.905 -8.799 9.396 1.00 98.38 125 PRO A N 1
ATOM 944 C CA . PRO A 1 125 ? 8.907 -7.430 8.904 1.00 98.38 125 PRO A CA 1
ATOM 945 C C . PRO A 1 125 ? 10.098 -7.166 7.978 1.00 98.38 125 PRO A C 1
ATOM 947 O O . PRO A 1 125 ? 11.205 -7.638 8.240 1.00 98.38 125 PRO A O 1
ATOM 950 N N . LEU A 1 126 ? 9.867 -6.386 6.925 1.00 98.50 126 LEU A N 1
ATOM 951 C CA . LEU A 1 126 ? 10.906 -5.917 6.015 1.00 98.50 126 LEU A CA 1
ATOM 952 C C . LEU A 1 126 ? 11.891 -4.985 6.737 1.00 98.50 126 LEU A C 1
ATOM 954 O O . LEU A 1 126 ? 11.527 -4.302 7.696 1.00 98.50 126 LEU A O 1
ATOM 958 N N . ASP A 1 127 ? 13.130 -4.919 6.258 1.00 98.31 127 ASP A N 1
ATOM 959 C CA . ASP A 1 127 ? 14.142 -3.989 6.766 1.00 98.31 127 ASP A CA 1
ATOM 960 C C . ASP A 1 127 ? 14.489 -2.872 5.766 1.00 98.31 127 ASP A C 1
ATOM 962 O O . ASP A 1 127 ? 13.972 -2.807 4.650 1.00 98.31 127 ASP A O 1
ATOM 966 N N . SER A 1 128 ? 15.395 -1.972 6.166 1.00 97.69 128 SER A N 1
ATOM 967 C CA . SER A 1 128 ? 15.781 -0.808 5.362 1.00 97.69 128 SER A CA 1
ATOM 968 C C . SER A 1 128 ? 16.557 -1.115 4.087 1.00 97.69 128 SER A C 1
ATOM 970 O O . SER A 1 128 ? 16.870 -0.197 3.332 1.00 97.69 128 SER A O 1
ATOM 972 N N . THR A 1 129 ? 16.912 -2.375 3.856 1.00 97.94 129 THR A N 1
ATOM 973 C CA . THR A 1 129 ? 17.546 -2.839 2.620 1.00 97.94 129 THR A CA 1
ATOM 974 C C . THR A 1 129 ? 16.528 -3.362 1.615 1.00 97.94 129 THR A C 1
ATOM 976 O O . THR A 1 129 ? 16.915 -3.770 0.520 1.00 97.94 129 THR A O 1
ATOM 979 N N . GLN A 1 130 ? 15.238 -3.343 1.955 1.00 98.56 130 GLN A N 1
ATOM 980 C CA . GLN A 1 130 ? 14.172 -3.897 1.134 1.00 98.56 130 GLN A CA 1
ATOM 981 C C . GLN A 1 130 ? 13.219 -2.817 0.615 1.00 98.56 130 GLN A C 1
ATOM 983 O O . GLN A 1 130 ? 13.110 -1.728 1.176 1.00 98.56 130 GLN A O 1
ATOM 988 N N . GLY A 1 131 ? 12.540 -3.117 -0.489 1.00 98.50 131 GLY A N 1
ATOM 989 C CA . GLY A 1 131 ? 11.442 -2.316 -1.028 1.00 98.50 131 GLY A CA 1
ATOM 990 C C . GLY A 1 131 ? 10.139 -3.108 -1.051 1.00 98.50 131 GLY A C 1
ATOM 991 O O . GLY A 1 131 ? 10.156 -4.339 -0.989 1.00 98.50 131 GLY A O 1
ATOM 992 N N . LEU A 1 132 ? 9.015 -2.394 -1.129 1.00 98.75 132 LEU A N 1
ATOM 993 C CA . LEU A 1 132 ? 7.677 -2.978 -1.178 1.00 98.75 132 LEU A CA 1
ATOM 994 C C . LEU A 1 132 ? 6.803 -2.253 -2.205 1.00 98.75 132 LEU A C 1
ATOM 996 O O . LEU A 1 132 ? 6.772 -1.024 -2.277 1.00 98.75 132 LEU A O 1
ATOM 1000 N N . PHE A 1 133 ? 6.043 -3.022 -2.976 1.00 98.81 133 PHE A N 1
ATOM 1001 C CA . PHE A 1 133 ? 4.924 -2.519 -3.760 1.00 98.81 133 PHE A CA 1
ATOM 1002 C C . PHE A 1 133 ? 3.787 -3.535 -3.763 1.00 98.81 133 PHE A C 1
ATOM 1004 O O . PHE A 1 133 ? 4.020 -4.720 -3.983 1.00 98.81 133 PHE A O 1
ATOM 1011 N N . VAL A 1 134 ? 2.556 -3.076 -3.567 1.00 98.75 134 VAL A N 1
ATOM 1012 C CA . VAL A 1 134 ? 1.361 -3.920 -3.539 1.00 98.75 134 VAL A CA 1
ATOM 1013 C C . VAL A 1 134 ? 0.438 -3.558 -4.697 1.00 98.75 134 VAL A C 1
ATOM 1015 O O . VAL A 1 134 ? 0.010 -2.412 -4.853 1.00 98.75 134 VAL A O 1
ATOM 1018 N N . TRP A 1 135 ? 0.127 -4.552 -5.523 1.00 98.69 135 TRP A N 1
ATOM 1019 C CA . TRP A 1 135 ? -0.769 -4.428 -6.667 1.00 98.69 135 TRP A CA 1
ATOM 1020 C C . TRP A 1 135 ? -2.102 -5.129 -6.399 1.00 98.69 135 TRP A C 1
ATOM 1022 O O . TRP A 1 135 ? -2.122 -6.253 -5.910 1.00 98.69 135 TRP A O 1
ATOM 1032 N N . THR A 1 136 ? -3.218 -4.488 -6.758 1.00 98.56 136 THR A N 1
ATOM 1033 C CA . THR A 1 136 ? -4.553 -5.110 -6.717 1.00 98.56 136 THR A CA 1
ATOM 1034 C C . THR A 1 136 ? -5.023 -5.377 -8.153 1.00 98.56 136 THR A C 1
ATOM 1036 O O . THR A 1 136 ? -5.382 -4.421 -8.843 1.00 98.56 136 THR A O 1
ATOM 1039 N N . PRO A 1 137 ? -4.986 -6.629 -8.647 1.00 98.19 137 PRO A N 1
ATOM 1040 C CA . PRO A 1 137 ? -5.437 -6.965 -9.993 1.00 98.19 137 PRO A CA 1
ATOM 1041 C C . PRO A 1 137 ? -6.946 -6.768 -10.179 1.00 98.19 137 PRO A C 1
ATOM 1043 O O . PRO A 1 137 ? -7.751 -7.111 -9.317 1.00 98.19 137 PRO A O 1
ATOM 1046 N N . ASP A 1 138 ? -7.324 -6.269 -11.352 1.00 97.50 138 ASP A N 1
ATOM 1047 C CA . ASP A 1 138 ? -8.705 -6.148 -11.830 1.00 97.50 138 ASP A CA 1
ATOM 1048 C C . ASP A 1 138 ? -9.176 -7.386 -12.612 1.00 97.50 138 ASP A C 1
ATOM 1050 O O . ASP A 1 138 ? -10.373 -7.649 -12.710 1.00 97.50 138 ASP A O 1
ATOM 1054 N N . ALA A 1 139 ? -8.238 -8.174 -13.137 1.00 97.56 139 ALA A N 1
ATOM 1055 C CA . ALA A 1 139 ? -8.496 -9.410 -13.859 1.00 97.56 139 ALA A CA 1
ATOM 1056 C C . ALA A 1 139 ? -7.528 -10.520 -13.436 1.00 97.56 139 ALA A C 1
ATOM 1058 O O . ALA A 1 139 ? -6.370 -10.272 -13.095 1.00 97.56 139 ALA A O 1
ATOM 1059 N N . ALA A 1 140 ? -8.006 -11.764 -13.495 1.00 98.19 140 ALA A N 1
ATOM 1060 C CA . ALA A 1 140 ? -7.164 -12.930 -13.274 1.00 98.19 140 ALA A CA 1
ATOM 1061 C C . ALA A 1 140 ? -6.176 -13.117 -14.430 1.00 98.19 140 ALA A C 1
ATOM 1063 O O . ALA A 1 140 ? -6.498 -12.855 -15.591 1.00 98.19 140 ALA A O 1
ATOM 1064 N N . GLY A 1 141 ? -4.984 -13.621 -14.125 1.00 97.69 141 GLY A N 1
ATOM 1065 C CA . GLY A 1 141 ? -4.019 -13.987 -15.153 1.00 97.69 141 GLY A CA 1
ATOM 1066 C C . GLY A 1 141 ? -2.596 -14.145 -14.629 1.00 97.69 141 GLY A C 1
ATOM 1067 O O . GLY A 1 141 ? -2.361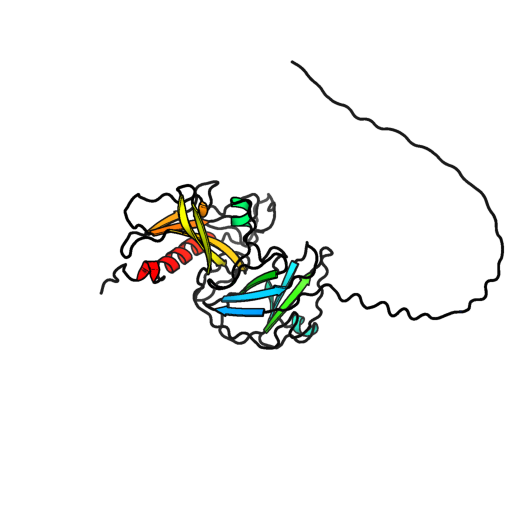 -13.946 -13.442 1.00 97.69 141 GLY A O 1
ATOM 1068 N N . PRO A 1 142 ? -1.651 -14.516 -15.508 1.00 98.38 142 PRO A N 1
ATOM 1069 C CA . PRO A 1 142 ? -0.262 -14.746 -15.135 1.00 98.38 142 PRO A CA 1
ATOM 1070 C C . PRO A 1 142 ? 0.667 -13.589 -15.571 1.00 98.38 142 PRO A C 1
ATOM 1072 O O . PRO A 1 142 ? 1.374 -13.749 -16.568 1.00 98.38 142 PRO A O 1
ATOM 1075 N N . PRO A 1 143 ? 0.685 -12.403 -14.927 1.00 98.62 143 PRO A N 1
ATOM 1076 C CA . PRO A 1 143 ? 1.635 -11.356 -15.294 1.00 98.62 143 PRO A CA 1
ATOM 1077 C C . PRO A 1 143 ? 3.069 -11.632 -14.830 1.00 98.62 143 PRO A C 1
ATOM 1079 O O . PRO A 1 143 ? 3.322 -12.289 -13.822 1.00 98.62 143 PRO A O 1
ATOM 1082 N N . TRP A 1 144 ? 4.006 -11.009 -15.535 1.00 98.81 144 TRP A N 1
ATOM 1083 C CA . TRP A 1 144 ? 5.384 -10.789 -15.123 1.00 98.81 144 TRP A CA 1
ATOM 1084 C C . TRP A 1 144 ? 5.552 -9.379 -14.573 1.00 98.81 144 TRP A C 1
ATOM 1086 O O . TRP A 1 144 ? 4.887 -8.435 -15.016 1.00 98.81 144 TRP A O 1
ATOM 1096 N N . TYR A 1 145 ? 6.494 -9.254 -13.644 1.00 98.88 145 TYR A N 1
ATOM 1097 C CA . TYR A 1 145 ? 6.858 -8.000 -13.007 1.00 98.88 145 TYR A CA 1
ATOM 1098 C C . TYR A 1 145 ? 8.334 -7.697 -13.202 1.00 98.88 145 TYR A C 1
ATOM 1100 O O . TYR A 1 145 ? 9.161 -8.609 -13.202 1.00 98.88 145 TYR A O 1
ATOM 1108 N N . ALA A 1 146 ? 8.645 -6.411 -13.315 1.00 98.81 146 ALA A N 1
ATOM 1109 C CA . ALA A 1 146 ? 10.002 -5.898 -13.243 1.00 98.81 146 ALA A CA 1
ATOM 1110 C C . ALA A 1 146 ? 10.043 -4.626 -12.396 1.00 98.81 146 ALA A C 1
ATOM 1112 O O . ALA A 1 146 ? 9.069 -3.871 -12.349 1.00 98.81 146 ALA A O 1
ATOM 1113 N N . VAL A 1 147 ? 11.175 -4.391 -11.741 1.00 98.75 147 VAL A N 1
ATOM 1114 C CA . VAL A 1 147 ? 11.423 -3.195 -10.938 1.00 98.75 147 VAL A CA 1
ATOM 1115 C C . VAL A 1 147 ? 12.736 -2.569 -11.378 1.00 98.75 147 VAL A C 1
ATOM 1117 O O . VAL A 1 147 ? 13.785 -3.204 -11.360 1.00 98.75 147 VAL A O 1
ATOM 1120 N N . THR A 1 148 ? 12.693 -1.304 -11.761 1.00 98.44 148 THR A N 1
ATOM 1121 C CA . THR A 1 148 ? 13.892 -0.500 -12.020 1.00 98.44 148 THR A CA 1
ATOM 1122 C C . THR A 1 148 ? 14.032 0.550 -10.924 1.00 98.44 148 THR A C 1
ATOM 1124 O O . THR A 1 148 ? 13.082 0.833 -10.184 1.00 98.44 148 THR A O 1
ATOM 1127 N N . CYS A 1 149 ? 15.223 1.122 -10.783 1.00 97.56 149 CYS A N 1
ATOM 1128 C CA . CYS A 1 149 ? 15.487 2.199 -9.836 1.00 97.56 149 CYS A CA 1
ATOM 1129 C C . CYS A 1 149 ? 15.864 3.488 -10.562 1.00 97.56 149 CYS A C 1
ATOM 1131 O O . CYS A 1 149 ? 16.501 3.484 -11.616 1.00 97.56 149 CYS A O 1
ATOM 1133 N N . VAL A 1 150 ? 15.469 4.596 -9.954 1.00 97.44 150 VAL A N 1
ATOM 1134 C CA . VAL A 1 150 ? 15.748 5.960 -10.376 1.00 97.44 150 VAL A CA 1
ATOM 1135 C C . VAL A 1 150 ? 16.609 6.597 -9.297 1.00 97.44 150 VAL A C 1
ATOM 1137 O O . VAL A 1 150 ? 16.211 6.641 -8.127 1.00 97.44 150 VAL A O 1
ATOM 1140 N N . GLY A 1 151 ? 17.796 7.053 -9.692 1.00 94.81 151 GLY A N 1
ATOM 1141 C CA . GLY A 1 151 ? 18.733 7.725 -8.799 1.00 94.81 151 GLY A CA 1
ATOM 1142 C C . GLY A 1 151 ? 18.287 9.133 -8.414 1.00 94.81 151 GLY A C 1
ATOM 1143 O O . GLY A 1 151 ? 17.329 9.685 -8.955 1.00 94.81 151 GLY A O 1
ATOM 1144 N N . ALA A 1 152 ? 19.032 9.751 -7.496 1.00 92.56 152 ALA A N 1
ATOM 1145 C CA . ALA A 1 152 ? 18.803 11.139 -7.085 1.00 92.56 152 ALA A CA 1
ATOM 1146 C C . ALA A 1 152 ? 19.006 12.159 -8.227 1.00 92.56 152 ALA A C 1
ATOM 1148 O O . ALA A 1 152 ? 18.533 13.289 -8.138 1.00 92.56 152 ALA A O 1
ATOM 1149 N N . ASP A 1 153 ? 19.699 11.768 -9.301 1.00 92.38 153 ASP A N 1
ATOM 1150 C CA . ASP A 1 153 ? 19.841 12.538 -10.542 1.00 92.38 153 ASP A CA 1
ATOM 1151 C C . ASP A 1 153 ? 18.597 12.466 -11.449 1.00 92.38 153 ASP A C 1
ATOM 1153 O O . ASP A 1 153 ? 18.537 13.147 -12.473 1.00 92.38 153 ASP A O 1
ATOM 1157 N N . GLY A 1 154 ? 17.596 11.665 -11.069 1.00 93.88 154 GLY A N 1
ATOM 1158 C CA . GLY A 1 154 ? 16.365 11.454 -11.822 1.00 93.88 154 GLY A CA 1
ATOM 1159 C C . GLY A 1 154 ? 16.516 10.492 -13.000 1.00 93.88 154 GLY A C 1
ATOM 1160 O O . GLY A 1 154 ? 15.548 10.302 -13.739 1.00 93.88 154 GLY A O 1
ATOM 1161 N N . TYR A 1 155 ? 17.691 9.881 -13.190 1.00 94.81 155 TYR A N 1
ATOM 1162 C CA . TYR A 1 155 ? 17.911 8.917 -14.260 1.00 94.81 155 TYR A CA 1
ATOM 1163 C C . TYR A 1 155 ? 17.476 7.514 -13.826 1.00 94.81 155 TYR A C 1
ATOM 1165 O O . TYR A 1 155 ? 17.844 7.029 -12.756 1.00 94.81 155 TYR A O 1
ATOM 1173 N N . GLU A 1 156 ? 16.688 6.858 -14.675 1.00 96.81 156 GLU A N 1
ATOM 1174 C CA . GLU A 1 156 ? 16.248 5.480 -14.474 1.00 96.81 156 GLU A CA 1
ATOM 1175 C C . GLU A 1 156 ? 17.252 4.493 -15.082 1.00 96.81 156 GLU A C 1
ATOM 1177 O O . GLU A 1 156 ? 17.497 4.523 -16.292 1.00 96.81 156 GLU A O 1
ATOM 1182 N N . ASP A 1 157 ? 17.778 3.565 -14.279 1.00 96.38 157 ASP A N 1
ATOM 1183 C CA . ASP A 1 157 ? 18.476 2.398 -14.825 1.00 96.38 157 ASP A CA 1
ATOM 1184 C C . ASP A 1 157 ? 17.453 1.365 -15.314 1.00 96.38 157 ASP A C 1
ATOM 1186 O O . ASP A 1 157 ? 16.878 0.600 -14.540 1.00 96.38 157 ASP A O 1
ATOM 1190 N N . ARG A 1 158 ? 17.233 1.357 -16.631 1.00 97.62 158 ARG A N 1
ATOM 1191 C CA . ARG A 1 158 ? 16.268 0.486 -17.316 1.00 97.62 158 ARG A CA 1
ATOM 1192 C C . ARG A 1 158 ? 16.826 -0.886 -17.693 1.00 97.62 158 ARG A C 1
ATOM 1194 O O . ARG A 1 158 ? 16.143 -1.641 -18.387 1.00 97.62 158 ARG A O 1
ATOM 1201 N N . ALA A 1 159 ? 18.060 -1.217 -17.312 1.00 97.06 159 ALA A N 1
ATOM 1202 C CA . ALA A 1 159 ? 18.605 -2.538 -17.589 1.00 97.06 159 ALA A CA 1
ATOM 1203 C C . ALA A 1 159 ? 17.832 -3.628 -16.821 1.00 97.06 159 ALA A C 1
ATOM 1205 O O . ALA A 1 159 ? 17.448 -3.467 -15.662 1.00 97.06 159 ALA A O 1
ATOM 1206 N N . ILE A 1 160 ? 17.586 -4.747 -17.506 1.00 98.12 160 ILE A N 1
ATOM 1207 C CA . ILE A 1 160 ? 16.808 -5.874 -16.991 1.00 98.12 160 ILE A CA 1
ATOM 1208 C C . ILE A 1 160 ? 17.700 -7.101 -16.878 1.00 98.12 160 ILE A C 1
ATOM 1210 O O . ILE A 1 160 ? 18.352 -7.503 -17.842 1.00 98.12 160 ILE A O 1
ATOM 1214 N N . THR A 1 161 ? 17.664 -7.712 -15.701 1.00 97.88 161 THR A N 1
ATOM 1215 C CA . THR A 1 161 ? 18.298 -8.985 -15.376 1.00 97.88 161 THR A CA 1
ATOM 1216 C C . THR A 1 161 ? 17.199 -9.962 -14.948 1.00 97.88 161 THR A C 1
ATOM 1218 O O . THR A 1 161 ? 16.693 -9.848 -13.827 1.00 97.88 161 THR A O 1
ATOM 1221 N N . PRO A 1 162 ? 16.798 -10.926 -15.801 1.00 98.38 162 PRO A N 1
ATOM 1222 C CA . PRO A 1 162 ? 15.826 -11.955 -15.428 1.00 98.38 162 PRO A CA 1
ATOM 1223 C C . PRO A 1 162 ? 16.282 -12.744 -14.194 1.00 98.38 162 PRO A C 1
ATOM 1225 O O . PRO A 1 162 ? 17.422 -13.199 -14.131 1.00 98.38 162 PRO A O 1
ATOM 1228 N N . GLY A 1 163 ? 15.405 -12.888 -13.203 1.00 97.62 163 GLY A N 1
ATOM 1229 C CA . GLY A 1 163 ? 15.716 -13.462 -11.887 1.00 97.62 163 GLY A CA 1
ATOM 1230 C C . GLY A 1 163 ? 16.436 -12.507 -10.926 1.00 97.62 163 GLY A C 1
ATOM 1231 O O . GLY A 1 163 ? 16.628 -12.848 -9.764 1.00 97.62 163 GLY A O 1
ATOM 1232 N N . GLY A 1 164 ? 16.828 -11.320 -11.395 1.00 98.00 164 GLY A N 1
ATOM 1233 C CA . GLY A 1 164 ? 17.343 -10.221 -10.583 1.00 98.00 164 GLY A CA 1
ATOM 1234 C C . GLY A 1 164 ? 16.239 -9.213 -10.293 1.00 98.00 164 GLY A C 1
ATOM 1235 O O . GLY A 1 164 ? 15.564 -9.305 -9.272 1.00 98.00 164 GLY A O 1
ATOM 1236 N N . ASN A 1 165 ? 16.041 -8.267 -11.209 1.00 98.50 165 ASN A N 1
ATOM 1237 C CA . ASN A 1 165 ? 15.037 -7.206 -11.101 1.00 98.50 165 ASN A CA 1
ATOM 1238 C C . ASN A 1 165 ? 13.799 -7.437 -11.984 1.00 98.50 165 ASN A C 1
ATOM 1240 O O . ASN A 1 165 ? 12.973 -6.543 -12.141 1.00 98.50 165 ASN A O 1
ATOM 1244 N N . SER A 1 166 ? 13.670 -8.631 -12.562 1.00 98.75 166 SER A N 1
ATOM 1245 C CA . SER A 1 166 ? 12.496 -9.088 -13.306 1.00 98.75 166 SER A CA 1
ATOM 1246 C C . SER A 1 166 ? 12.205 -10.547 -12.973 1.00 98.75 166 SER A C 1
ATOM 1248 O O . SER A 1 166 ? 13.132 -11.344 -12.816 1.00 98.75 166 SER A O 1
ATOM 1250 N N . LEU A 1 167 ? 10.930 -10.914 -12.861 1.00 98.75 167 LEU A N 1
ATOM 1251 C CA . LEU A 1 167 ? 10.531 -12.288 -12.566 1.00 98.75 167 LEU A CA 1
ATOM 1252 C C . LEU A 1 167 ? 10.789 -13.214 -13.765 1.00 98.75 167 LEU A C 1
ATOM 1254 O O . LEU A 1 167 ? 10.480 -12.882 -14.910 1.00 98.75 167 LEU A O 1
ATOM 1258 N N . VAL A 1 168 ? 11.312 -14.415 -13.503 1.00 98.50 168 VAL A N 1
ATOM 1259 C CA . VAL A 1 168 ? 11.474 -15.463 -14.534 1.00 98.50 168 VAL A CA 1
ATOM 1260 C C . VAL A 1 168 ? 10.130 -16.126 -14.853 1.00 98.50 168 VAL A C 1
ATOM 1262 O O . VAL A 1 168 ? 9.795 -16.360 -16.024 1.00 98.50 168 VAL A O 1
ATOM 1265 N N . ASP A 1 169 ? 9.349 -16.373 -13.804 1.00 98.44 169 ASP A N 1
ATOM 1266 C CA . ASP A 1 169 ? 8.036 -17.004 -13.844 1.00 98.44 169 ASP A CA 1
ATOM 1267 C C . ASP A 1 169 ? 6.937 -15.979 -13.537 1.00 98.44 169 ASP A C 1
ATOM 1269 O O . ASP A 1 169 ? 7.171 -15.040 -12.771 1.00 98.44 169 ASP A O 1
ATOM 1273 N N . PRO A 1 170 ? 5.748 -16.113 -14.145 1.00 98.69 170 PRO A N 1
ATOM 1274 C CA . PRO A 1 170 ? 4.652 -15.205 -13.866 1.00 98.69 170 PRO A CA 1
ATOM 1275 C C . PRO A 1 170 ? 4.048 -15.474 -12.486 1.00 98.69 170 PRO A C 1
ATOM 1277 O O . PRO A 1 170 ? 4.126 -16.580 -11.951 1.00 98.69 170 PRO A O 1
ATOM 1280 N N . VAL A 1 171 ? 3.354 -14.476 -11.956 1.00 98.62 171 VAL A N 1
ATOM 1281 C CA . VAL A 1 171 ? 2.533 -14.602 -10.749 1.00 98.62 171 VAL A CA 1
ATOM 1282 C C . VAL A 1 171 ? 1.127 -14.993 -11.167 1.00 98.62 171 VAL A C 1
ATOM 1284 O O . VAL A 1 171 ? 0.545 -14.302 -11.987 1.00 98.62 171 VAL A O 1
ATOM 1287 N N . LEU A 1 172 ? 0.546 -16.065 -10.627 1.00 98.56 172 LEU A N 1
ATOM 1288 C CA . LEU A 1 172 ? -0.860 -16.375 -10.895 1.00 98.56 172 LEU A CA 1
ATOM 1289 C C . LEU A 1 172 ? -1.763 -15.487 -10.031 1.00 98.56 172 LEU A C 1
ATOM 1291 O O . LEU A 1 172 ? -1.945 -15.742 -8.843 1.00 98.56 172 LEU A O 1
ATOM 1295 N N . GLU A 1 173 ? -2.333 -14.454 -10.638 1.00 98.56 173 GLU A N 1
ATOM 1296 C CA . GLU A 1 173 ? -3.207 -13.499 -9.966 1.00 98.56 173 GLU A CA 1
ATOM 1297 C C . GLU A 1 173 ? -4.674 -13.897 -10.075 1.00 98.56 173 GLU A C 1
ATOM 1299 O O . GLU A 1 173 ? -5.153 -14.288 -11.142 1.00 98.56 173 GLU A O 1
ATOM 1304 N N . THR A 1 174 ? -5.404 -13.743 -8.973 1.00 98.38 174 THR A N 1
ATOM 1305 C CA . THR A 1 174 ? -6.859 -13.888 -8.911 1.00 98.38 174 THR A CA 1
ATOM 1306 C C . THR A 1 174 ? -7.445 -12.712 -8.128 1.00 98.38 174 THR A C 1
ATOM 1308 O O . THR A 1 174 ? -7.169 -12.588 -6.936 1.00 98.38 174 THR A O 1
ATOM 1311 N N . PRO A 1 175 ? -8.258 -11.843 -8.755 1.00 98.25 175 PRO A N 1
ATOM 1312 C CA . PRO A 1 175 ? -8.949 -10.778 -8.043 1.00 98.25 175 PRO A CA 1
ATOM 1313 C C . PRO A 1 175 ? -9.839 -11.343 -6.933 1.00 98.25 175 PRO A C 1
ATOM 1315 O O . PRO A 1 175 ? -10.604 -12.283 -7.147 1.00 98.25 175 PRO A O 1
ATOM 1318 N N . ALA A 1 176 ? -9.740 -10.749 -5.752 1.00 97.50 176 ALA A N 1
ATOM 1319 C CA . ALA A 1 176 ? -10.571 -11.029 -4.589 1.00 97.50 176 ALA A CA 1
ATOM 1320 C C . ALA A 1 176 ? -10.591 -9.775 -3.698 1.00 97.50 176 ALA A C 1
ATOM 1322 O O . ALA A 1 176 ? -9.753 -8.896 -3.903 1.00 97.50 176 ALA A O 1
ATOM 1323 N N . PRO A 1 177 ? -11.512 -9.655 -2.726 1.00 97.12 177 PRO A N 1
ATOM 1324 C CA . PRO A 1 177 ? -11.477 -8.554 -1.769 1.00 97.12 177 PRO A CA 1
ATOM 1325 C C . PRO A 1 177 ? -10.185 -8.599 -0.934 1.00 97.12 177 PRO A C 1
ATOM 1327 O O . PRO A 1 177 ? -9.995 -9.580 -0.206 1.00 97.12 177 PRO A O 1
ATOM 1330 N N . PRO A 1 178 ? -9.334 -7.556 -0.990 1.00 97.62 178 PRO A N 1
ATOM 1331 C CA . PRO A 1 178 ? -8.157 -7.437 -0.143 1.00 97.62 178 PRO A CA 1
ATOM 1332 C C . PRO A 1 178 ? -8.452 -7.618 1.337 1.00 97.62 178 PRO A C 1
ATOM 1334 O O . PRO A 1 178 ? -9.477 -7.163 1.853 1.00 97.62 178 PRO A O 1
ATOM 1337 N N . ARG A 1 179 ? -7.525 -8.263 2.042 1.00 96.44 179 ARG A N 1
ATOM 1338 C CA . ARG A 1 179 ? -7.567 -8.377 3.499 1.00 96.44 179 ARG A CA 1
ATOM 1339 C C . ARG A 1 179 ? -6.436 -7.550 4.104 1.00 96.44 179 ARG A C 1
ATOM 1341 O O . ARG A 1 179 ? -5.299 -7.708 3.667 1.00 96.44 179 ARG A O 1
ATOM 1348 N N . PRO A 1 180 ? -6.716 -6.710 5.117 1.00 97.44 180 PRO A N 1
ATOM 1349 C CA . PRO A 1 180 ? -5.668 -6.107 5.924 1.00 97.44 180 PRO A CA 1
ATOM 1350 C C . PRO A 1 180 ? -4.716 -7.177 6.475 1.00 97.44 180 PRO A C 1
ATOM 1352 O O . PRO A 1 180 ? -5.166 -8.206 6.992 1.00 97.44 180 PRO A O 1
ATOM 1355 N N . VAL A 1 181 ? -3.410 -6.935 6.374 1.00 97.31 181 VAL A N 1
ATOM 1356 C CA . VAL A 1 181 ? -2.372 -7.855 6.860 1.00 97.31 181 VAL A CA 1
ATOM 1357 C C . VAL A 1 181 ? -2.019 -7.480 8.287 1.00 97.31 181 VAL A C 1
ATOM 1359 O O . VAL A 1 181 ? -1.686 -6.323 8.559 1.00 97.31 181 VAL A O 1
ATOM 1362 N N . TYR A 1 182 ? -2.066 -8.456 9.191 1.00 97.31 182 TYR A N 1
ATOM 1363 C CA . TYR A 1 182 ? -1.616 -8.267 10.565 1.00 97.31 182 TYR A CA 1
ATOM 1364 C C . TYR A 1 182 ? -0.128 -7.909 10.587 1.00 97.31 182 TYR A C 1
ATOM 1366 O O . TYR A 1 182 ? 0.694 -8.594 9.982 1.00 97.31 182 TYR A O 1
ATOM 1374 N N . GLN A 1 183 ? 0.211 -6.843 11.306 1.00 97.81 183 GLN A N 1
ATOM 1375 C CA . GLN A 1 183 ? 1.580 -6.352 11.425 1.00 97.81 183 GLN A CA 1
ATOM 1376 C C . GLN A 1 183 ? 2.201 -6.697 12.776 1.00 97.81 183 GLN A C 1
ATOM 1378 O O . GLN A 1 183 ? 3.362 -7.103 12.833 1.00 97.81 183 GLN A O 1
ATOM 1383 N N . ARG A 1 184 ? 1.470 -6.452 13.871 1.00 97.50 184 ARG A N 1
ATOM 1384 C CA . ARG A 1 184 ? 1.953 -6.601 15.257 1.00 97.50 184 ARG A CA 1
ATOM 1385 C C . ARG A 1 184 ? 0.858 -6.311 16.275 1.00 97.50 184 ARG A C 1
ATOM 1387 O O . ARG A 1 184 ? -0.084 -5.592 15.970 1.00 97.50 184 ARG A O 1
ATOM 1394 N N . THR A 1 185 ? 1.063 -6.745 17.512 1.00 96.88 185 THR A N 1
ATOM 1395 C CA . THR A 1 185 ? 0.325 -6.261 18.682 1.00 96.88 185 THR A CA 1
ATOM 1396 C C . THR A 1 185 ? 1.108 -5.129 19.342 1.00 96.88 185 THR A C 1
ATOM 1398 O O . THR A 1 185 ? 2.307 -5.261 19.599 1.00 96.88 185 THR A O 1
ATOM 1401 N N . LEU A 1 186 ? 0.435 -4.023 19.642 1.00 95.00 186 LEU A N 1
ATOM 1402 C CA . LEU A 1 186 ? 0.950 -2.944 20.482 1.00 95.00 186 LEU A CA 1
ATOM 1403 C C . LEU A 1 186 ? 0.184 -2.897 21.804 1.00 95.00 186 LEU A C 1
ATOM 1405 O O . LEU A 1 186 ? -0.881 -3.491 21.927 1.00 95.00 186 LEU A O 1
ATOM 1409 N N . VAL A 1 187 ? 0.716 -2.182 22.791 1.00 93.31 187 VAL A N 1
ATOM 1410 C CA . VAL A 1 187 ? 0.007 -1.886 24.043 1.00 93.31 187 VAL A CA 1
ATOM 1411 C C . VAL A 1 187 ? -0.410 -0.429 23.996 1.00 93.31 187 VAL A C 1
ATOM 1413 O O . VAL A 1 187 ? 0.457 0.436 23.938 1.00 93.31 187 VAL A O 1
ATOM 1416 N N . ASP A 1 188 ? -1.709 -0.159 23.995 1.00 86.81 188 ASP A N 1
ATOM 1417 C CA . ASP A 1 188 ? -2.233 1.201 23.919 1.00 86.81 188 ASP A CA 1
ATOM 1418 C C . ASP A 1 188 ? -1.903 2.030 25.188 1.00 86.81 188 ASP A C 1
ATOM 1420 O O . ASP A 1 188 ? -1.403 1.498 26.187 1.00 86.81 188 ASP A O 1
ATOM 1424 N N . PRO A 1 189 ? -2.169 3.351 25.200 1.00 85.31 189 PRO A N 1
ATOM 1425 C CA . PRO A 1 189 ? -1.913 4.190 26.375 1.00 85.31 189 PRO A CA 1
ATOM 1426 C C . PRO A 1 189 ? -2.678 3.793 27.648 1.00 85.31 189 PRO A C 1
ATOM 1428 O O . PRO A 1 189 ? -2.320 4.255 28.732 1.00 85.31 189 PRO A O 1
ATOM 1431 N N . LEU A 1 190 ? -3.731 2.977 27.534 1.00 85.50 190 LEU A N 1
ATOM 1432 C CA . LEU A 1 190 ? -4.511 2.451 28.655 1.00 85.50 190 LEU A CA 1
ATOM 1433 C C . LEU A 1 190 ? -3.970 1.099 29.154 1.00 85.50 190 LEU A C 1
ATOM 1435 O O . LEU A 1 190 ? -4.464 0.572 30.151 1.00 85.50 190 LEU A O 1
ATOM 1439 N N . GLY A 1 191 ? -2.935 0.557 28.507 1.00 90.25 191 GLY A N 1
ATOM 1440 C CA . GLY A 1 191 ? -2.309 -0.712 28.861 1.00 90.25 191 GLY A CA 1
ATOM 1441 C C . GLY A 1 191 ? -2.968 -1.936 28.220 1.00 90.25 191 GLY A C 1
ATOM 1442 O O . GLY A 1 191 ? -2.609 -3.058 28.580 1.00 90.25 191 GLY A O 1
ATOM 1443 N N . ALA A 1 192 ? -3.915 -1.752 27.297 1.00 91.00 192 ALA A N 1
ATOM 1444 C CA . ALA A 1 192 ? -4.610 -2.846 26.628 1.00 91.00 192 ALA A CA 1
ATOM 1445 C C . ALA A 1 192 ? -3.907 -3.237 25.311 1.00 91.00 192 ALA A C 1
ATOM 1447 O O . ALA A 1 192 ? -3.446 -2.365 24.570 1.00 91.00 192 ALA A O 1
ATOM 1448 N N . PRO A 1 193 ? -3.790 -4.543 25.003 1.00 94.19 193 PRO A N 1
ATOM 1449 C CA . PRO A 1 193 ? -3.195 -4.993 23.753 1.00 94.19 193 PRO A CA 1
ATOM 1450 C C . PRO A 1 193 ? -4.125 -4.715 22.566 1.00 94.19 193 PRO A C 1
ATOM 1452 O O . PRO A 1 193 ? -5.295 -5.088 22.593 1.00 94.19 193 PRO A O 1
ATOM 1455 N N . ALA A 1 194 ? -3.578 -4.130 21.505 1.00 94.38 194 ALA A N 1
ATOM 1456 C CA . ALA A 1 194 ? -4.273 -3.836 20.260 1.00 94.38 194 ALA A CA 1
ATOM 1457 C C . ALA A 1 194 ? -3.486 -4.406 19.076 1.00 94.38 194 ALA A C 1
ATOM 1459 O O . ALA A 1 194 ? -2.304 -4.098 18.903 1.00 94.38 194 ALA A O 1
ATOM 1460 N N . ASP A 1 195 ? -4.136 -5.208 18.240 1.00 96.06 195 ASP A N 1
ATOM 1461 C CA . ASP A 1 195 ? -3.524 -5.717 17.017 1.00 96.06 195 ASP A CA 1
ATOM 1462 C C . ASP A 1 195 ? -3.588 -4.662 15.920 1.00 96.06 195 ASP A C 1
ATOM 1464 O O . ASP A 1 195 ? -4.657 -4.143 15.619 1.00 96.06 195 ASP A O 1
ATOM 1468 N N . VAL A 1 196 ? -2.457 -4.371 15.295 1.00 97.06 196 VAL A N 1
ATOM 1469 C CA . VAL A 1 196 ? -2.337 -3.453 14.165 1.00 97.06 196 VAL A CA 1
ATOM 1470 C C . VAL A 1 196 ? -2.388 -4.244 12.868 1.00 97.06 196 VAL A C 1
ATOM 1472 O O . VAL A 1 196 ? -1.629 -5.197 12.678 1.00 97.06 196 VAL A O 1
ATOM 1475 N N . TYR A 1 197 ? -3.261 -3.812 11.967 1.00 97.75 197 TYR A N 1
ATOM 1476 C CA . TYR A 1 197 ? -3.393 -4.325 10.612 1.00 97.75 197 TYR A CA 1
ATOM 1477 C C . TYR A 1 197 ? -3.164 -3.191 9.620 1.00 97.75 197 TYR A C 1
ATOM 1479 O O . TYR A 1 197 ? -3.606 -2.070 9.860 1.00 97.75 197 TYR A O 1
ATOM 1487 N N . THR A 1 198 ? -2.553 -3.505 8.482 1.00 98.31 198 THR A N 1
ATOM 1488 C CA . THR A 1 198 ? -2.352 -2.554 7.383 1.00 98.31 198 THR A CA 1
ATOM 1489 C C . THR A 1 198 ? -3.152 -2.994 6.167 1.00 98.31 198 THR A C 1
ATOM 1491 O O . THR A 1 198 ? -3.066 -4.145 5.735 1.00 98.31 198 THR A O 1
ATOM 1494 N N . LEU A 1 199 ? -3.920 -2.070 5.593 1.00 98.38 199 LEU A N 1
ATOM 1495 C CA . LEU A 1 199 ? -4.585 -2.226 4.304 1.00 98.38 199 LEU A CA 1
ATOM 1496 C C . LEU A 1 199 ? -3.826 -1.430 3.239 1.00 98.38 199 LEU A C 1
ATOM 1498 O O . LEU A 1 199 ? -3.753 -0.204 3.325 1.00 98.38 199 LEU A O 1
ATOM 1502 N N . TRP A 1 200 ? -3.319 -2.099 2.203 1.00 98.62 200 TRP A N 1
ATOM 1503 C CA . TRP A 1 200 ? -2.784 -1.413 1.025 1.00 98.62 200 TRP A CA 1
ATOM 1504 C C . TRP A 1 200 ? -3.905 -1.091 0.054 1.00 98.62 200 TRP A C 1
ATOM 1506 O O . TRP A 1 200 ? -4.643 -1.971 -0.390 1.00 98.62 200 TRP A O 1
ATOM 1516 N N . THR A 1 201 ? -4.021 0.182 -0.288 1.00 98.25 201 THR A N 1
ATOM 1517 C CA . THR A 1 201 ? -5.072 0.694 -1.163 1.00 98.25 201 THR A CA 1
ATOM 1518 C C . THR A 1 201 ? -4.625 0.756 -2.626 1.00 98.25 201 THR A C 1
ATOM 1520 O O . THR A 1 201 ? -3.448 0.601 -2.968 1.00 98.25 201 THR A O 1
ATOM 1523 N N . SER A 1 202 ? -5.601 0.946 -3.511 1.00 97.88 202 SER A N 1
ATOM 1524 C CA . SER A 1 202 ? -5.420 1.030 -4.958 1.00 97.88 202 SER A CA 1
ATOM 1525 C C . SER A 1 202 ? -5.863 2.399 -5.469 1.00 97.88 202 SER A C 1
ATOM 1527 O O . SER A 1 202 ? -6.847 2.952 -4.970 1.00 97.88 202 SER A O 1
ATOM 1529 N N . ALA A 1 203 ? -5.186 2.885 -6.516 1.00 97.44 203 ALA A N 1
ATOM 1530 C CA . ALA A 1 203 ? -5.631 4.024 -7.323 1.00 97.44 203 ALA A CA 1
ATOM 1531 C C . ALA A 1 203 ? -6.792 3.698 -8.271 1.00 97.44 203 ALA A C 1
ATOM 1533 O O . ALA A 1 203 ? -7.318 4.577 -8.948 1.00 97.44 203 ALA A O 1
ATOM 1534 N N . ARG A 1 204 ? -7.144 2.417 -8.386 1.00 97.19 204 ARG A N 1
ATOM 1535 C CA . ARG A 1 204 ? -8.125 1.913 -9.344 1.00 97.19 204 ARG A CA 1
ATOM 1536 C C . ARG A 1 204 ? -9.180 1.102 -8.629 1.00 97.19 204 ARG A C 1
ATOM 1538 O O . ARG A 1 204 ? -8.855 0.279 -7.773 1.00 97.19 204 ARG A O 1
ATOM 1545 N N . GLU A 1 205 ? -10.416 1.324 -9.041 1.00 97.81 205 GLU A N 1
ATOM 1546 C CA . GLU A 1 205 ? -11.544 0.500 -8.652 1.00 97.81 205 GLU A CA 1
ATOM 1547 C C . GLU A 1 205 ? -11.517 -0.827 -9.414 1.00 97.81 205 GLU A C 1
ATOM 1549 O O . GLU A 1 205 ? -11.219 -0.880 -10.609 1.00 97.81 205 GLU A O 1
ATOM 1554 N N . THR A 1 206 ? -11.831 -1.901 -8.701 1.00 97.62 206 THR A N 1
ATOM 1555 C CA . THR A 1 206 ? -12.069 -3.241 -9.234 1.00 97.62 206 THR A CA 1
ATOM 1556 C C . THR A 1 206 ? -13.441 -3.718 -8.766 1.00 97.62 206 THR A C 1
ATOM 1558 O O . THR A 1 206 ? -14.048 -3.123 -7.876 1.00 97.62 206 THR A O 1
ATOM 1561 N N . SER A 1 207 ? -13.922 -4.848 -9.287 1.00 96.81 207 SER A N 1
ATOM 1562 C CA . SER A 1 207 ? -15.183 -5.448 -8.823 1.00 96.81 207 SER A CA 1
ATOM 1563 C C . SER A 1 207 ? -15.180 -5.863 -7.345 1.00 96.81 207 SER A C 1
ATOM 1565 O O . SER A 1 207 ? -16.235 -6.196 -6.812 1.00 96.81 207 SER A O 1
ATOM 1567 N N . PHE A 1 208 ? -14.012 -5.897 -6.697 1.00 96.94 208 PHE A N 1
ATOM 1568 C CA . PHE A 1 208 ? -13.845 -6.338 -5.311 1.00 96.94 208 PHE A CA 1
ATOM 1569 C C . PHE A 1 208 ? -13.249 -5.272 -4.390 1.00 96.94 208 PHE A C 1
ATOM 1571 O O . PHE A 1 208 ? -13.212 -5.477 -3.176 1.00 96.94 208 PHE A O 1
ATOM 1578 N N . PHE A 1 209 ? -12.735 -4.173 -4.946 1.00 97.88 209 PHE A N 1
ATOM 1579 C CA . PHE A 1 209 ? -11.962 -3.198 -4.193 1.00 97.88 209 PHE A CA 1
ATOM 1580 C C . PHE A 1 209 ? -12.144 -1.791 -4.767 1.00 97.88 209 PHE A C 1
ATOM 1582 O O . PHE A 1 209 ? -11.741 -1.552 -5.907 1.00 97.88 209 PHE A O 1
ATOM 1589 N N . PRO A 1 210 ? -12.729 -0.847 -4.013 1.00 98.19 210 PRO A N 1
ATOM 1590 C CA . PRO A 1 210 ? -12.846 0.527 -4.478 1.00 98.19 210 PRO A CA 1
ATOM 1591 C C . PRO A 1 210 ? -11.468 1.189 -4.613 1.00 98.19 210 PRO A C 1
ATOM 1593 O O . PRO A 1 210 ? -10.519 0.839 -3.907 1.00 98.19 210 PRO A O 1
ATOM 1596 N N . ALA A 1 211 ? -11.366 2.209 -5.471 1.00 98.19 211 ALA A N 1
ATOM 1597 C CA . ALA A 1 211 ? -10.241 3.139 -5.397 1.00 98.19 211 ALA A CA 1
ATOM 1598 C C . ALA A 1 211 ? -10.328 3.898 -4.061 1.00 98.19 211 ALA A C 1
ATOM 1600 O O . ALA A 1 211 ? -11.340 4.543 -3.791 1.00 98.19 211 ALA A O 1
ATOM 1601 N N . MET A 1 212 ? -9.302 3.795 -3.214 1.00 98.44 212 MET A N 1
ATOM 1602 C CA . MET A 1 212 ? -9.283 4.346 -1.838 1.00 98.44 212 MET A CA 1
ATOM 1603 C C . MET A 1 212 ? -8.076 5.249 -1.565 1.00 98.44 212 MET A C 1
ATOM 1605 O O . MET A 1 212 ? -7.835 5.682 -0.436 1.00 98.44 212 MET A O 1
ATOM 1609 N N . CYS A 1 213 ? -7.318 5.521 -2.617 1.00 97.94 213 CYS A N 1
ATOM 1610 C CA . CYS A 1 213 ? -6.247 6.492 -2.698 1.00 97.94 213 CYS A CA 1
ATOM 1611 C C . CYS A 1 213 ? -6.110 6.883 -4.175 1.00 97.94 213 CYS A C 1
ATOM 1613 O O . CYS A 1 213 ? -6.569 6.141 -5.035 1.00 97.94 213 CYS A O 1
ATOM 1615 N N . ASN A 1 214 ? -5.473 8.003 -4.504 1.00 97.25 214 ASN A N 1
ATOM 1616 C CA . ASN A 1 214 ? -5.095 8.309 -5.890 1.00 97.25 214 ASN A CA 1
ATOM 1617 C C . ASN A 1 214 ? -3.748 7.682 -6.302 1.00 97.25 214 ASN A C 1
ATOM 1619 O O . ASN A 1 214 ? -3.267 7.891 -7.417 1.00 97.25 214 ASN A O 1
ATOM 1623 N N . ARG A 1 215 ? -3.140 6.887 -5.415 1.00 96.88 215 ARG A N 1
ATOM 1624 C CA . ARG A 1 215 ? -1.905 6.140 -5.639 1.00 96.88 215 ARG A CA 1
ATOM 1625 C C . ARG A 1 215 ? -2.094 4.679 -5.238 1.00 96.88 215 ARG A C 1
ATOM 1627 O O . ARG A 1 215 ? -2.716 4.364 -4.230 1.00 96.88 215 ARG A O 1
ATOM 1634 N N . SER A 1 216 ? -1.542 3.772 -6.036 1.00 97.94 216 SER A N 1
ATOM 1635 C CA . SER A 1 216 ? -1.507 2.351 -5.687 1.00 97.94 216 SER A CA 1
ATOM 1636 C C . SER A 1 216 ? -0.453 2.065 -4.624 1.00 97.94 216 SER A C 1
ATOM 1638 O O . SER A 1 216 ? 0.580 2.736 -4.579 1.00 97.94 216 SER A O 1
ATOM 1640 N N . SER A 1 217 ? -0.676 1.005 -3.845 1.00 98.12 217 SER A N 1
ATOM 1641 C CA . SER A 1 217 ? 0.227 0.542 -2.787 1.00 98.12 217 SER A CA 1
ATOM 1642 C C . SER A 1 217 ? 0.340 1.503 -1.598 1.00 98.12 217 SER A C 1
ATOM 1644 O O . SER A 1 217 ? 1.333 1.456 -0.872 1.00 98.12 217 SER A O 1
ATOM 1646 N N . GLU A 1 218 ? -0.658 2.360 -1.375 1.00 98.00 218 GLU A N 1
ATOM 1647 C CA . GLU A 1 218 ? -0.674 3.260 -0.222 1.00 98.00 218 GLU A CA 1
ATOM 1648 C C . GLU A 1 218 ? -1.194 2.524 1.030 1.00 98.00 218 GLU A C 1
ATOM 1650 O O . GLU A 1 218 ? -2.347 2.071 1.008 1.00 98.00 218 GLU A O 1
ATOM 1655 N N . PRO A 1 219 ? -0.379 2.374 2.096 1.00 98.12 219 PRO A N 1
ATOM 1656 C CA . PRO A 1 219 ? -0.764 1.660 3.310 1.00 98.12 219 PRO A CA 1
ATOM 1657 C C . PRO A 1 219 ? -1.581 2.545 4.259 1.00 98.12 219 PRO A C 1
ATOM 1659 O O . PRO A 1 219 ? -1.222 3.694 4.512 1.00 98.12 219 PRO A O 1
ATOM 1662 N N . PHE A 1 220 ? -2.636 1.979 4.843 1.00 97.69 220 PHE A N 1
ATOM 1663 C CA . PHE A 1 220 ? -3.398 2.590 5.930 1.00 97.69 220 PHE A CA 1
ATOM 1664 C C . PHE A 1 220 ? -3.575 1.603 7.074 1.00 97.69 220 PHE A C 1
ATOM 1666 O O . PHE A 1 220 ? -4.069 0.492 6.869 1.00 97.69 220 PHE A O 1
ATOM 1673 N N . ASP A 1 221 ? -3.211 2.037 8.276 1.00 97.56 221 ASP A N 1
ATOM 1674 C CA . ASP A 1 221 ? -3.308 1.208 9.467 1.00 97.56 221 ASP A CA 1
ATOM 1675 C C . ASP A 1 221 ? -4.670 1.337 10.150 1.00 97.56 221 ASP A C 1
ATOM 1677 O O . ASP A 1 221 ? -5.305 2.398 10.185 1.00 97.56 221 ASP A O 1
ATOM 1681 N N . CYS A 1 222 ? -5.084 0.235 10.758 1.00 96.94 222 CYS A N 1
ATOM 1682 C CA . CYS A 1 222 ? -6.125 0.201 11.767 1.00 96.94 222 CYS A CA 1
ATOM 1683 C C . CYS A 1 222 ? -5.670 -0.660 12.942 1.00 96.94 222 CYS A C 1
ATOM 1685 O O . CYS A 1 222 ? -4.926 -1.626 12.748 1.00 96.94 222 CYS A O 1
ATOM 1687 N N . SER A 1 223 ? -6.139 -0.355 14.149 1.00 96.06 223 SER A N 1
ATOM 1688 C CA . SER A 1 223 ? -5.961 -1.243 15.296 1.00 96.06 223 SER A CA 1
ATOM 1689 C C . SER A 1 223 ? -7.268 -1.891 15.723 1.00 96.06 223 SER A C 1
ATOM 1691 O O . SER A 1 223 ? -8.353 -1.326 15.579 1.00 96.06 223 SER A O 1
ATOM 1693 N N . VAL A 1 224 ? -7.149 -3.111 16.236 1.00 95.12 224 VAL A N 1
ATOM 1694 C CA . VAL A 1 224 ? -8.254 -3.970 16.646 1.00 95.12 224 VAL A CA 1
ATOM 1695 C C . VAL A 1 224 ? -8.022 -4.426 18.081 1.00 95.12 224 VAL A C 1
ATOM 1697 O O . VAL A 1 224 ? -7.042 -5.114 18.368 1.00 95.12 224 VAL A O 1
ATOM 1700 N N . HIS A 1 225 ? -8.947 -4.083 18.975 1.00 93.75 225 HIS A N 1
ATOM 1701 C CA . HIS A 1 225 ? -9.099 -4.778 20.254 1.00 93.75 225 HIS A CA 1
ATOM 1702 C C . HIS A 1 225 ? -10.089 -5.910 20.072 1.00 93.75 225 HIS A C 1
ATOM 1704 O O . HIS A 1 225 ? -11.217 -5.704 19.609 1.00 93.75 225 HIS A O 1
ATOM 1710 N N . HIS A 1 226 ? -9.655 -7.108 20.442 1.00 92.75 226 HIS A N 1
ATOM 1711 C CA . HIS A 1 226 ? -10.488 -8.293 20.334 1.00 92.75 226 HIS A CA 1
ATOM 1712 C C . HIS A 1 226 ? -11.479 -8.340 21.487 1.00 92.75 226 HIS A C 1
ATOM 1714 O O . HIS A 1 226 ? -11.099 -8.414 22.656 1.00 92.75 226 HIS A O 1
ATOM 1720 N N . GLY A 1 227 ? -12.757 -8.316 21.129 1.00 92.00 227 GLY A N 1
ATOM 1721 C CA . GLY A 1 227 ? -13.852 -8.552 22.052 1.00 92.00 227 GLY A CA 1
ATOM 1722 C C . GLY A 1 227 ? -14.098 -10.040 22.289 1.00 92.00 227 GLY A C 1
ATOM 1723 O O . GLY A 1 227 ? -13.327 -10.921 21.901 1.00 92.00 227 GLY A O 1
ATOM 1724 N N . THR A 1 228 ? -15.228 -10.344 22.916 1.00 91.56 228 THR A N 1
ATOM 1725 C CA . THR A 1 228 ? -15.740 -11.710 23.008 1.00 91.56 228 THR A CA 1
ATOM 1726 C C . THR A 1 228 ? -16.723 -11.976 21.873 1.00 91.56 228 THR A C 1
ATOM 1728 O O . THR A 1 228 ? -17.275 -11.075 21.238 1.00 91.56 228 THR A O 1
ATOM 1731 N N . ALA A 1 229 ? -16.934 -13.251 21.565 1.00 86.56 229 ALA A N 1
ATOM 1732 C CA . ALA A 1 229 ? -17.841 -13.636 20.498 1.00 86.56 229 ALA A CA 1
ATOM 1733 C C . ALA A 1 229 ? -19.296 -13.255 20.857 1.00 86.56 229 ALA A C 1
ATOM 1735 O O . ALA A 1 229 ? -19.809 -13.695 21.886 1.00 86.56 229 ALA A O 1
ATOM 1736 N N . GLY A 1 230 ? -19.949 -12.464 19.997 1.00 86.75 230 GLY A N 1
ATOM 1737 C CA . GLY A 1 230 ? -21.276 -11.879 20.241 1.00 86.75 230 GLY A CA 1
ATOM 1738 C C . GLY A 1 230 ? -21.254 -10.504 20.928 1.00 86.75 230 GLY A C 1
ATOM 1739 O O . GLY A 1 230 ? -22.318 -9.921 21.124 1.00 86.75 230 GLY A O 1
ATOM 1740 N N . GLY A 1 231 ? -20.074 -9.982 21.283 1.00 90.56 231 GLY A N 1
ATOM 1741 C CA . GLY A 1 231 ? -19.912 -8.607 21.756 1.00 90.56 231 GLY A CA 1
ATOM 1742 C C . GLY A 1 231 ? -20.193 -7.575 20.660 1.00 90.56 231 GLY A C 1
ATOM 1743 O O . GLY A 1 231 ? -20.068 -7.867 19.469 1.00 90.56 231 GLY A O 1
ATOM 1744 N N . GLY A 1 232 ? -20.578 -6.361 21.060 1.00 91.62 232 GLY A N 1
ATOM 1745 C CA . GLY A 1 232 ? -20.792 -5.252 20.126 1.00 91.62 232 GLY A CA 1
ATOM 1746 C C . GLY A 1 232 ? -19.496 -4.816 19.437 1.00 91.62 232 GLY A C 1
ATOM 1747 O O . GLY A 1 232 ? -18.414 -5.005 19.984 1.00 91.62 232 GLY A O 1
ATOM 1748 N N . LEU A 1 233 ? -19.608 -4.223 18.246 1.00 92.88 233 LEU A N 1
ATOM 1749 C CA . LEU A 1 233 ? -18.488 -3.589 17.550 1.00 92.88 233 LEU A CA 1
ATOM 1750 C C . LEU A 1 233 ? -18.543 -2.076 17.752 1.00 92.88 233 LEU A C 1
ATOM 1752 O O . LEU A 1 233 ? -19.478 -1.421 17.292 1.00 92.88 233 LEU A O 1
ATOM 1756 N N . MET A 1 234 ? -17.507 -1.530 18.379 1.00 93.88 234 MET A N 1
ATOM 1757 C CA . MET A 1 234 ? -17.223 -0.105 18.404 1.00 93.88 234 MET A CA 1
ATOM 1758 C C . MET A 1 234 ? -16.268 0.240 17.262 1.00 93.88 234 MET A C 1
ATOM 1760 O O . MET A 1 234 ? -15.212 -0.374 17.110 1.00 93.88 234 MET A O 1
ATOM 1764 N N . PHE A 1 235 ? -16.626 1.239 16.462 1.00 93.75 235 PHE A N 1
ATOM 1765 C CA . PHE A 1 235 ? -15.778 1.743 15.389 1.00 93.75 235 PHE A CA 1
ATOM 1766 C C . PHE A 1 235 ? -15.432 3.204 15.644 1.00 93.75 235 PHE A C 1
ATOM 1768 O O . PHE A 1 235 ? -16.325 4.051 15.686 1.00 93.75 235 PHE A O 1
ATOM 1775 N N . HIS A 1 236 ? -14.146 3.504 15.797 1.00 93.06 236 HIS A N 1
ATOM 1776 C CA . HIS A 1 236 ? -13.656 4.845 16.090 1.00 93.06 236 HIS A CA 1
ATOM 1777 C C . HIS A 1 236 ? -12.746 5.378 14.991 1.00 93.06 236 HIS A C 1
ATOM 1779 O O . HIS A 1 236 ? -11.675 4.852 14.696 1.00 93.06 236 HIS A O 1
ATOM 1785 N N . ALA A 1 237 ? -13.138 6.520 14.457 1.00 92.88 237 ALA A N 1
ATOM 1786 C CA . ALA A 1 237 ? -12.238 7.391 13.732 1.00 92.88 237 ALA A CA 1
ATOM 1787 C C . ALA A 1 237 ? -11.419 8.206 14.752 1.00 92.88 237 ALA A C 1
ATOM 1789 O O . ALA A 1 237 ? -11.971 8.626 15.776 1.00 92.88 237 ALA A O 1
ATOM 1790 N N . HIS A 1 238 ? -10.119 8.433 14.533 1.00 87.75 238 HIS A N 1
ATOM 1791 C CA . HIS A 1 238 ? -9.369 9.255 15.487 1.00 87.75 238 HIS A CA 1
ATOM 1792 C C . HIS A 1 238 ? -9.883 10.698 15.534 1.00 87.75 238 HIS A C 1
ATOM 1794 O O . HIS A 1 238 ? -10.346 11.283 14.554 1.00 87.75 238 HIS A O 1
ATOM 1800 N N . VAL A 1 239 ? -9.750 11.316 16.705 1.00 83.19 239 VAL A N 1
ATOM 1801 C CA . VAL A 1 239 ? -10.020 12.747 16.872 1.00 83.19 239 VAL A CA 1
ATOM 1802 C C . VAL A 1 239 ? -8.909 13.586 16.234 1.00 83.19 239 VAL A C 1
ATOM 1804 O O . VAL A 1 239 ? -7.839 13.083 15.886 1.00 83.19 239 VAL A O 1
ATOM 1807 N N . ARG A 1 240 ? -9.141 14.893 16.079 1.00 77.38 240 ARG A N 1
ATOM 1808 C CA . ARG A 1 240 ? -8.143 15.817 15.522 1.00 77.38 240 ARG A CA 1
ATOM 1809 C C . ARG A 1 240 ? -6.826 15.736 16.302 1.00 77.38 240 ARG A C 1
ATOM 1811 O O . ARG A 1 240 ? -6.808 15.971 17.506 1.00 77.38 240 ARG A O 1
ATOM 1818 N N . GLY A 1 241 ? -5.733 15.446 15.596 1.00 77.00 241 GLY A N 1
ATOM 1819 C CA . GLY A 1 241 ? -4.399 15.282 16.187 1.00 77.00 241 GLY A CA 1
ATOM 1820 C C . GLY A 1 241 ? -4.152 13.920 16.849 1.00 77.00 241 GLY A C 1
ATOM 1821 O O . GLY A 1 241 ? -3.077 13.716 17.403 1.00 77.00 241 GLY A O 1
ATOM 1822 N N . GLY A 1 242 ? -5.123 13.006 16.796 1.00 89.25 242 GLY A N 1
ATOM 1823 C CA . GLY A 1 242 ? -4.969 11.620 17.224 1.00 89.25 242 GLY A CA 1
ATOM 1824 C C . GLY A 1 242 ? -4.367 10.719 16.142 1.00 89.25 242 GLY A C 1
ATOM 1825 O O . GLY A 1 242 ? -3.804 11.174 15.144 1.00 89.25 242 GLY A O 1
ATOM 1826 N N . SER A 1 243 ? -4.495 9.418 16.370 1.00 92.81 243 SER A N 1
ATOM 1827 C CA . SER A 1 243 ? -4.122 8.347 15.447 1.00 92.81 243 SER A CA 1
ATOM 1828 C C . SER A 1 243 ? -4.972 7.113 15.733 1.00 92.81 243 SER A C 1
ATOM 1830 O O . SER A 1 243 ? -5.618 7.048 16.786 1.00 92.81 243 SER A O 1
ATOM 1832 N N . PHE A 1 244 ? -4.934 6.115 14.846 1.00 92.31 244 PHE A N 1
ATOM 1833 C CA . PHE A 1 244 ? -5.565 4.813 15.100 1.00 92.31 244 PHE A CA 1
ATOM 1834 C C . PHE A 1 244 ? -5.136 4.233 16.463 1.00 92.31 244 PHE A C 1
ATOM 1836 O O . PHE A 1 244 ? -5.964 3.756 17.231 1.00 92.31 244 PHE A O 1
ATOM 1843 N N . TYR A 1 245 ? -3.863 4.411 16.819 1.00 84.94 245 TYR A N 1
ATOM 1844 C CA . TYR A 1 245 ? -3.257 3.927 18.057 1.00 84.94 245 TYR A CA 1
ATOM 1845 C C . TYR A 1 245 ? -3.732 4.635 19.343 1.00 84.94 245 TYR A C 1
ATOM 1847 O O . TYR A 1 245 ? -3.693 4.048 20.421 1.00 84.94 245 TYR A O 1
ATOM 1855 N N . LEU A 1 246 ? -4.172 5.896 19.263 1.00 87.50 246 LEU A N 1
ATOM 1856 C CA . LEU A 1 246 ? -4.601 6.685 20.433 1.00 87.50 246 LEU A CA 1
ATOM 1857 C C . LEU A 1 246 ? -6.126 6.777 20.582 1.00 87.50 246 LEU A C 1
ATOM 1859 O O . LEU A 1 246 ? -6.614 7.294 21.583 1.00 87.50 246 LEU A O 1
ATOM 1863 N N . ALA A 1 247 ? -6.885 6.318 19.586 1.00 85.62 247 ALA A N 1
ATOM 1864 C CA . ALA A 1 247 ? -8.338 6.489 19.523 1.00 85.62 247 ALA A CA 1
ATOM 1865 C C . ALA A 1 247 ? -9.137 5.400 20.264 1.00 85.62 247 ALA A C 1
ATOM 1867 O O . ALA A 1 247 ? -10.366 5.349 20.151 1.00 85.62 247 ALA A O 1
ATOM 1868 N N . HIS A 1 248 ? -8.458 4.537 21.022 1.00 83.38 248 HIS A N 1
ATOM 1869 C CA . HIS A 1 248 ? -9.076 3.486 21.822 1.00 83.38 248 HIS A CA 1
ATOM 1870 C C . HIS A 1 248 ? -9.806 4.087 23.024 1.00 83.38 248 HIS A C 1
ATOM 1872 O O . HIS A 1 248 ? -9.217 4.407 24.053 1.00 83.38 248 HIS A O 1
ATOM 1878 N N . ALA A 1 249 ? -11.111 4.273 22.866 1.00 85.12 249 ALA A N 1
ATOM 1879 C CA . ALA A 1 249 ? -12.010 4.668 23.935 1.00 85.12 249 ALA A CA 1
ATOM 1880 C C . ALA A 1 249 ? -13.249 3.781 23.841 1.00 85.12 249 ALA A C 1
ATOM 1882 O O . ALA A 1 249 ? -14.175 4.056 23.089 1.00 85.12 249 ALA A O 1
ATOM 1883 N N . GLY A 1 250 ? -13.228 2.674 24.572 1.00 85.50 250 GLY A N 1
ATOM 1884 C CA . GLY A 1 250 ? -14.362 1.765 24.629 1.00 85.50 250 GLY A CA 1
ATOM 1885 C C . GLY A 1 250 ? -15.645 2.422 25.129 1.00 85.50 250 GLY A C 1
ATOM 1886 O O . GLY A 1 250 ? -15.608 3.455 25.802 1.00 85.50 250 GLY A O 1
ATOM 1887 N N . SER A 1 251 ? -16.787 1.787 24.864 1.00 90.00 251 SER A N 1
ATOM 1888 C CA . SER A 1 251 ? -18.041 2.153 25.535 1.00 90.00 251 SER A CA 1
ATOM 1889 C C . SER A 1 251 ? -18.036 1.750 27.016 1.00 90.00 251 SER A C 1
ATOM 1891 O O . SER A 1 251 ? -18.822 2.271 27.806 1.00 90.00 251 SER A O 1
ATOM 1893 N N . GLY A 1 252 ? -17.125 0.843 27.395 1.00 90.31 252 GLY A N 1
ATOM 1894 C CA . GLY A 1 252 ? -17.071 0.215 28.714 1.00 90.31 252 GLY A CA 1
ATOM 1895 C C . GLY A 1 252 ? -17.858 -1.095 28.789 1.00 90.31 252 GLY A C 1
ATOM 1896 O O . GLY A 1 252 ? -17.818 -1.761 29.824 1.00 90.31 252 GLY A O 1
ATOM 1897 N N . GLU A 1 253 ? -18.541 -1.487 27.709 1.00 93.62 253 GLU A N 1
ATOM 1898 C CA . GLU A 1 253 ? -19.239 -2.766 27.617 1.00 93.62 253 GLU A CA 1
ATOM 1899 C C . GLU A 1 253 ? -18.256 -3.942 27.610 1.00 93.62 253 GLU A C 1
ATOM 1901 O O . GLU A 1 253 ? -17.246 -3.965 26.900 1.00 93.62 253 GLU A O 1
ATOM 1906 N N . GLN A 1 254 ? -18.552 -4.960 28.417 1.00 93.00 254 GLN A N 1
ATOM 1907 C CA . GLN A 1 254 ? -17.668 -6.109 28.557 1.00 93.00 254 GLN A CA 1
ATOM 1908 C C . GLN A 1 254 ? -17.625 -6.930 27.262 1.00 93.00 254 GLN A C 1
ATOM 1910 O O . GLN A 1 254 ? -18.646 -7.419 26.783 1.00 93.00 254 GLN A O 1
ATOM 1915 N N . GLY A 1 255 ? -16.415 -7.168 26.752 1.00 92.44 255 GLY A N 1
ATOM 1916 C CA . GLY A 1 255 ? -16.210 -7.989 25.560 1.00 92.44 255 GLY A CA 1
ATOM 1917 C C . GLY A 1 255 ? -16.573 -7.288 24.252 1.00 92.44 255 GLY A C 1
ATOM 1918 O O . GLY A 1 255 ? -16.745 -7.970 23.245 1.00 92.44 255 GLY A O 1
ATOM 1919 N N . GLU A 1 256 ? -16.685 -5.960 24.245 1.00 94.12 256 GLU A N 1
ATOM 1920 C CA . GLU A 1 256 ? -16.796 -5.197 23.003 1.00 94.12 256 GLU A CA 1
ATOM 1921 C C . GLU A 1 256 ? -15.551 -5.374 22.120 1.00 94.12 256 GLU A C 1
ATOM 1923 O O . GLU A 1 256 ? -14.416 -5.435 22.595 1.00 94.12 256 GLU A O 1
ATOM 1928 N N . TRP A 1 257 ? -15.778 -5.452 20.815 1.00 94.25 257 TRP A N 1
ATOM 1929 C CA . TRP A 1 257 ? -14.746 -5.290 19.802 1.00 94.25 257 TRP A CA 1
ATOM 1930 C C . TRP A 1 257 ? -14.519 -3.806 19.579 1.00 94.25 257 TRP A C 1
ATOM 1932 O O . TRP A 1 257 ? -15.481 -3.042 19.533 1.00 94.25 257 TRP A O 1
ATOM 1942 N N . GLN A 1 258 ? -13.273 -3.393 19.374 1.00 94.50 258 GLN A N 1
ATOM 1943 C CA . GLN A 1 258 ? -12.982 -2.016 18.983 1.00 94.50 258 GLN A CA 1
ATOM 1944 C C . GLN A 1 258 ? -12.111 -2.019 17.743 1.00 94.50 258 GLN A C 1
ATOM 1946 O O . GLN A 1 258 ? -11.070 -2.670 17.727 1.00 94.50 258 GLN A O 1
ATOM 1951 N N . ILE A 1 259 ? -12.519 -1.277 16.721 1.00 95.38 259 ILE A N 1
ATOM 1952 C CA . ILE A 1 259 ? -11.697 -1.002 15.547 1.00 95.38 259 ILE A CA 1
ATOM 1953 C C . ILE A 1 259 ? -11.474 0.492 15.483 1.00 95.38 259 ILE A C 1
ATOM 1955 O O . ILE A 1 259 ? -12.427 1.271 15.515 1.00 95.38 259 ILE A O 1
ATOM 1959 N N . THR A 1 260 ? -10.217 0.886 15.372 1.00 95.75 260 THR A N 1
ATOM 1960 C CA . THR A 1 260 ? -9.837 2.283 15.228 1.00 95.75 260 THR A CA 1
ATOM 1961 C C . THR A 1 260 ? -9.030 2.465 13.956 1.00 95.75 260 THR A C 1
ATOM 1963 O O . THR A 1 260 ? -8.204 1.625 13.604 1.00 95.75 260 THR A O 1
ATOM 1966 N N . ILE A 1 261 ? -9.295 3.541 13.223 1.00 96.00 261 ILE A N 1
ATOM 1967 C CA . ILE A 1 261 ? -8.685 3.776 11.908 1.00 96.00 261 ILE A CA 1
ATOM 1968 C C . ILE A 1 261 ? -7.956 5.117 11.853 1.00 96.00 261 ILE A C 1
ATOM 1970 O O . ILE A 1 261 ? -8.242 6.019 12.645 1.00 96.00 261 ILE A O 1
ATOM 1974 N N . ASP A 1 262 ? -7.026 5.236 10.901 1.00 93.94 262 ASP A N 1
ATOM 1975 C CA . ASP A 1 262 ? -6.331 6.478 10.550 1.00 93.94 262 ASP A CA 1
ATOM 1976 C C . ASP A 1 262 ? -6.825 7.058 9.215 1.00 93.94 262 ASP A C 1
ATOM 1978 O O . ASP A 1 262 ? -7.152 6.328 8.269 1.00 93.94 262 ASP A O 1
ATOM 1982 N N . ASP A 1 263 ? -6.879 8.387 9.126 1.00 95.00 263 ASP A N 1
ATOM 1983 C CA . ASP A 1 263 ? -7.000 9.101 7.853 1.00 95.00 263 ASP A CA 1
ATOM 1984 C C . ASP A 1 263 ? -5.804 9.994 7.538 1.00 95.00 263 ASP A C 1
ATOM 1986 O O . ASP A 1 263 ? -5.869 10.845 6.649 1.00 95.00 263 ASP A O 1
ATOM 1990 N N . PHE A 1 264 ? -4.695 9.749 8.232 1.00 94.06 264 PHE A N 1
ATOM 1991 C CA . PHE A 1 264 ? -3.424 10.387 7.972 1.00 94.06 264 PHE A CA 1
ATOM 1992 C C . PHE A 1 264 ? -2.981 10.269 6.511 1.00 94.06 264 PHE A C 1
ATOM 1994 O O . PHE A 1 264 ? -2.986 9.198 5.905 1.00 94.06 264 PHE A O 1
ATOM 2001 N N . ILE A 1 265 ? -2.513 11.396 5.986 1.00 94.06 265 ILE A N 1
ATOM 2002 C CA . ILE A 1 265 ? -1.801 11.522 4.714 1.00 94.06 265 ILE A CA 1
ATOM 2003 C C . ILE A 1 265 ? -0.465 12.218 4.974 1.00 94.06 265 ILE A C 1
ATOM 2005 O O . ILE A 1 265 ? -0.345 13.018 5.905 1.00 94.06 265 ILE A O 1
ATOM 2009 N N . ARG A 1 266 ? 0.557 11.925 4.163 1.00 91.62 266 ARG A N 1
ATOM 2010 C CA . ARG A 1 266 ? 1.946 12.370 4.380 1.00 91.62 266 ARG A CA 1
ATOM 2011 C C . ARG A 1 266 ? 2.207 13.806 3.910 1.00 91.62 266 ARG A C 1
ATOM 2013 O O . ARG A 1 266 ? 3.257 14.103 3.352 1.00 91.62 266 ARG A O 1
ATOM 2020 N N . THR A 1 267 ? 1.276 14.708 4.202 1.00 92.25 267 THR A N 1
ATOM 2021 C CA . THR A 1 267 ? 1.349 16.134 3.859 1.00 92.25 267 THR A CA 1
ATOM 2022 C C . THR A 1 267 ? 1.190 17.004 5.108 1.00 92.25 267 THR A C 1
ATOM 2024 O O . THR A 1 267 ? 0.831 16.512 6.182 1.00 92.25 267 THR A O 1
ATOM 2027 N N . TYR A 1 268 ? 1.421 18.317 4.994 1.00 90.50 268 TYR A N 1
ATOM 2028 C CA . TYR A 1 268 ? 1.128 19.262 6.085 1.00 90.50 268 TYR A CA 1
ATOM 2029 C C . TYR A 1 268 ? -0.359 19.334 6.470 1.00 90.50 268 TYR A C 1
ATOM 2031 O O . TYR A 1 268 ? -0.663 19.791 7.572 1.00 90.50 268 TYR A O 1
ATOM 2039 N N . ASP A 1 269 ? -1.272 18.869 5.612 1.00 87.62 269 ASP A N 1
ATOM 2040 C CA . ASP A 1 269 ? -2.708 18.842 5.917 1.00 87.62 269 ASP A CA 1
ATOM 2041 C C . ASP A 1 269 ? -3.072 17.705 6.889 1.00 87.62 269 ASP A C 1
ATOM 2043 O O . ASP A 1 269 ? -4.097 17.777 7.568 1.00 87.62 269 ASP A O 1
ATOM 2047 N N . VAL A 1 270 ? -2.192 16.699 7.017 1.00 88.38 270 VAL A N 1
ATOM 2048 C CA . VAL A 1 270 ? -2.175 15.581 7.984 1.00 88.38 270 VAL A CA 1
ATOM 2049 C C . VAL A 1 270 ? -3.419 14.689 8.070 1.00 88.38 270 VAL A C 1
ATOM 2051 O O . VAL A 1 270 ? -3.357 13.682 8.766 1.00 88.38 270 VAL A O 1
ATOM 2054 N N . ASN A 1 271 ? -4.536 15.017 7.422 1.00 92.25 271 ASN A N 1
ATOM 2055 C CA . ASN A 1 271 ? -5.757 14.209 7.384 1.00 92.25 271 ASN A CA 1
ATOM 2056 C C . ASN A 1 271 ? -6.625 14.553 6.163 1.00 92.25 271 ASN A C 1
ATOM 2058 O O . ASN A 1 271 ? -6.396 15.540 5.467 1.00 92.25 271 ASN A O 1
ATOM 2062 N N . THR A 1 272 ? -7.643 13.732 5.927 1.00 94.25 272 THR A N 1
ATOM 2063 C CA . THR A 1 272 ? -8.590 13.837 4.801 1.00 94.25 272 THR A CA 1
ATOM 2064 C C . THR A 1 272 ? -10.003 14.221 5.249 1.00 94.25 272 THR A C 1
ATOM 2066 O O . THR A 1 272 ? -10.960 14.125 4.475 1.00 94.25 272 THR A O 1
ATOM 2069 N N . PHE A 1 273 ? -10.148 14.601 6.523 1.00 93.44 273 PHE A N 1
ATOM 2070 C CA . PHE A 1 273 ? -11.419 14.865 7.193 1.00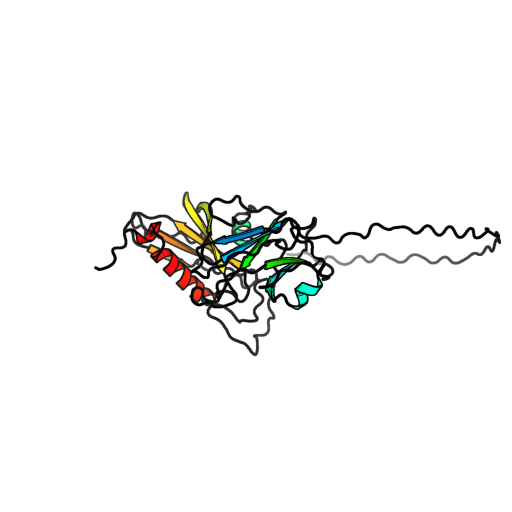 93.44 273 PHE A CA 1
ATOM 2071 C C . PHE A 1 273 ? -12.447 13.739 7.010 1.00 93.44 273 PHE A C 1
ATOM 2073 O O . PHE A 1 273 ? -13.639 14.001 6.846 1.00 93.44 273 PHE A O 1
ATOM 2080 N N . TRP A 1 274 ? -11.983 12.485 7.028 1.00 95.50 274 TRP A N 1
ATOM 2081 C CA . TRP A 1 274 ? -12.810 11.276 6.902 1.00 95.50 274 TRP A CA 1
ATOM 2082 C C . TRP A 1 274 ? -13.631 11.149 5.611 1.00 95.50 274 TRP A C 1
ATOM 2084 O O . TRP A 1 274 ? -14.480 10.263 5.516 1.00 95.50 274 TRP A O 1
ATOM 2094 N N . PHE A 1 275 ? -13.376 11.991 4.607 1.00 96.50 275 PHE A N 1
ATOM 2095 C CA . PHE A 1 275 ? -14.076 11.944 3.326 1.00 96.50 275 PHE A CA 1
ATOM 2096 C C . PHE A 1 275 ? -13.125 11.569 2.192 1.00 96.50 275 PHE A C 1
ATOM 2098 O O . PHE A 1 275 ? -13.233 10.479 1.636 1.00 96.50 275 PHE A O 1
ATOM 2105 N N . GLY A 1 276 ? -12.148 12.420 1.891 1.00 96.06 276 GLY A N 1
ATOM 2106 C CA . GLY A 1 276 ? -11.229 12.210 0.780 1.00 96.06 276 GLY A CA 1
ATOM 2107 C C . GLY A 1 276 ? -10.618 13.515 0.286 1.00 96.06 276 GLY A C 1
ATOM 2108 O O . GLY A 1 276 ? -10.515 14.481 1.040 1.00 96.06 276 GLY A O 1
ATOM 2109 N N . TYR A 1 277 ? -10.152 13.531 -0.957 1.00 96.81 277 TYR A N 1
ATOM 2110 C CA . TYR A 1 277 ? -9.362 14.632 -1.508 1.00 96.81 277 TYR A CA 1
ATOM 2111 C C . TYR A 1 277 ? -9.418 14.645 -3.036 1.00 96.81 277 TYR A C 1
ATOM 2113 O O . TYR A 1 277 ? -9.955 13.743 -3.675 1.00 96.81 277 TYR A O 1
ATOM 2121 N N . HIS A 1 278 ? -8.888 15.717 -3.620 1.00 96.50 278 HIS A N 1
ATOM 2122 C CA . HIS A 1 278 ? -8.830 15.905 -5.064 1.00 96.50 278 HIS A CA 1
ATOM 2123 C C . HIS A 1 278 ? -7.969 14.825 -5.747 1.00 96.50 278 HIS A C 1
ATOM 2125 O O . HIS A 1 278 ? -6.889 14.506 -5.258 1.00 96.50 278 HIS A O 1
ATOM 2131 N N . ASP A 1 279 ? -8.394 14.290 -6.890 1.00 96.06 279 ASP A N 1
ATOM 2132 C CA . ASP A 1 279 ? -7.694 13.227 -7.632 1.00 96.06 279 ASP A CA 1
ATOM 2133 C C . ASP A 1 279 ? -6.226 13.557 -7.978 1.00 96.06 279 ASP A C 1
ATOM 2135 O O . ASP A 1 279 ? -5.359 12.688 -7.912 1.00 96.06 279 ASP A O 1
ATOM 2139 N N . GLY A 1 280 ? -5.923 14.822 -8.265 1.00 94.94 280 GLY A N 1
ATOM 2140 C CA . GLY A 1 280 ? -4.569 15.340 -8.491 1.00 94.94 280 GLY A CA 1
ATOM 2141 C C . GLY A 1 280 ? -3.781 15.756 -7.239 1.00 94.94 280 GLY A C 1
ATOM 2142 O O . GLY A 1 280 ? -2.741 16.393 -7.383 1.00 94.94 280 GLY A O 1
ATOM 2143 N N . TYR A 1 281 ? -4.271 15.484 -6.027 1.00 95.44 281 TYR A N 1
ATOM 2144 C CA . TYR A 1 281 ? -3.603 15.873 -4.780 1.00 95.44 281 TYR A CA 1
ATOM 2145 C C . TYR A 1 281 ? -2.370 14.993 -4.514 1.00 95.44 281 TYR A C 1
ATOM 2147 O O . TYR A 1 281 ? -2.482 13.772 -4.445 1.00 95.44 281 TYR A O 1
ATOM 2155 N N . ASP A 1 282 ? -1.185 15.573 -4.331 1.00 94.94 282 ASP A N 1
ATOM 2156 C CA . ASP A 1 282 ? 0.017 14.788 -4.039 1.00 94.94 282 ASP A CA 1
ATOM 2157 C C . ASP A 1 282 ? 0.076 14.463 -2.541 1.00 94.94 282 ASP A C 1
ATOM 2159 O O . ASP A 1 282 ? 0.396 15.315 -1.711 1.00 94.94 282 ASP A O 1
ATOM 2163 N N . ILE A 1 283 ? -0.244 13.217 -2.187 1.00 94.38 283 ILE A N 1
ATOM 2164 C CA . ILE A 1 283 ? -0.258 12.745 -0.796 1.00 94.38 283 ILE A CA 1
ATOM 2165 C C . ILE A 1 283 ? 1.141 12.557 -0.182 1.00 94.38 283 ILE A C 1
ATOM 2167 O O . ILE A 1 283 ? 1.232 12.261 1.008 1.00 94.38 283 ILE A O 1
ATOM 2171 N N . GLU A 1 284 ? 2.215 12.718 -0.963 1.00 91.62 284 GLU A N 1
ATOM 2172 C CA . GLU A 1 284 ? 3.611 12.693 -0.495 1.00 91.62 284 GLU A CA 1
ATOM 2173 C C . GLU A 1 284 ? 4.263 14.072 -0.465 1.00 91.62 284 GLU A C 1
ATOM 2175 O O . GLU A 1 284 ? 5.335 14.242 0.128 1.00 91.62 284 GLU A O 1
ATOM 2180 N N . ALA A 1 285 ? 3.667 15.054 -1.142 1.00 91.00 285 ALA A N 1
ATOM 2181 C CA . ALA A 1 285 ? 4.195 16.401 -1.134 1.00 91.00 285 ALA A CA 1
ATOM 2182 C C . ALA A 1 285 ? 4.140 16.949 0.291 1.00 91.00 285 ALA A C 1
ATOM 2184 O O . ALA A 1 285 ? 3.095 16.933 0.942 1.00 91.00 285 ALA A O 1
ATOM 2185 N N . GLY A 1 286 ? 5.255 17.522 0.755 1.00 89.50 286 GLY A N 1
ATOM 2186 C CA . GLY A 1 286 ? 5.256 18.248 2.023 1.00 89.50 286 GLY A CA 1
ATOM 2187 C C . GLY A 1 286 ? 4.135 19.289 2.033 1.00 89.50 286 GLY A C 1
ATOM 2188 O O . GLY A 1 286 ? 3.300 19.290 2.931 1.00 89.50 286 GLY A O 1
ATOM 2189 N N . MET A 1 287 ? 4.057 20.102 0.974 1.00 91.00 287 MET A N 1
ATOM 2190 C CA . MET A 1 287 ? 3.011 21.102 0.762 1.00 91.00 287 MET A CA 1
ATOM 2191 C C . MET A 1 287 ? 2.417 20.966 -0.643 1.00 91.00 287 MET A C 1
ATOM 2193 O O . MET A 1 287 ? 3.151 21.030 -1.629 1.00 91.00 287 MET A O 1
ATOM 2197 N N . ASN A 1 288 ? 1.095 20.830 -0.730 1.00 90.94 288 ASN A N 1
ATOM 2198 C CA . ASN A 1 288 ? 0.369 20.935 -1.995 1.00 90.94 288 ASN A CA 1
ATOM 2199 C C . ASN A 1 288 ? 0.220 22.412 -2.416 1.00 90.94 288 ASN A C 1
ATOM 2201 O O . ASN A 1 288 ? 0.315 23.303 -1.565 1.00 90.94 288 ASN A O 1
ATOM 2205 N N . PRO A 1 289 ? 0.006 22.714 -3.713 1.00 88.94 289 PRO A N 1
ATOM 2206 C CA . PRO A 1 289 ? -0.209 24.085 -4.170 1.00 88.94 289 PRO A CA 1
ATOM 2207 C C . PRO A 1 289 ? -1.298 24.801 -3.359 1.00 88.94 289 PRO A C 1
ATOM 2209 O O . PRO A 1 289 ? -2.388 24.272 -3.166 1.00 88.94 289 PRO A O 1
ATOM 2212 N N . LEU A 1 290 ? -1.014 26.030 -2.911 1.00 83.88 290 LEU A N 1
ATOM 2213 C CA . LEU A 1 290 ? -1.951 26.824 -2.099 1.00 83.88 290 LEU A CA 1
ATOM 2214 C C . LEU A 1 290 ? -3.207 27.255 -2.867 1.00 83.88 290 LEU A C 1
ATOM 2216 O O . LEU A 1 290 ? -4.215 27.613 -2.261 1.00 83.88 290 LEU A O 1
ATOM 2220 N N . LEU A 1 291 ? -3.127 27.292 -4.198 1.00 85.62 291 LEU A N 1
ATOM 2221 C CA . LEU A 1 291 ? -4.267 27.627 -5.037 1.00 85.62 291 LEU A CA 1
ATOM 2222 C C . LEU A 1 291 ? -5.139 26.380 -5.208 1.00 85.62 291 LEU A C 1
ATOM 2224 O O . LEU A 1 291 ? -4.616 25.357 -5.654 1.00 85.62 291 LEU A O 1
ATOM 2228 N N . PRO A 1 292 ? -6.449 26.462 -4.909 1.00 86.69 292 PRO A N 1
ATOM 2229 C CA . PRO A 1 292 ? -7.359 25.357 -5.161 1.00 86.69 292 PRO A CA 1
ATOM 2230 C C . PRO A 1 292 ? -7.286 24.905 -6.628 1.00 86.69 292 PRO A C 1
ATOM 2232 O O . PRO A 1 292 ? -7.189 25.759 -7.521 1.00 86.69 292 PRO A O 1
ATOM 2235 N N . PRO A 1 293 ? -7.349 23.591 -6.902 1.00 90.06 293 PRO A N 1
ATOM 2236 C CA . PRO A 1 293 ? -7.420 23.097 -8.269 1.00 90.06 293 PRO A CA 1
ATOM 2237 C C . PRO A 1 293 ? -8.656 23.675 -8.971 1.00 90.06 293 PRO A C 1
ATOM 2239 O O . PRO A 1 293 ? -9.725 23.817 -8.381 1.00 90.06 293 PRO A O 1
ATOM 2242 N N . THR A 1 294 ? -8.499 24.033 -10.246 1.00 93.81 294 THR A N 1
ATOM 2243 C CA . THR A 1 294 ? -9.581 24.601 -11.078 1.00 93.81 294 THR A CA 1
ATOM 2244 C C . THR A 1 294 ? -10.282 23.549 -11.944 1.00 93.81 294 THR A C 1
ATOM 2246 O O . THR A 1 294 ? -11.225 23.869 -12.665 1.00 93.81 294 THR A O 1
ATOM 2249 N N . SER A 1 295 ? -9.832 22.295 -11.871 1.00 95.44 295 SER A N 1
ATOM 2250 C CA . SER A 1 295 ? -10.343 21.141 -12.615 1.00 95.44 295 SER A CA 1
ATOM 2251 C C . SER A 1 295 ? -9.985 19.845 -11.891 1.00 95.44 295 SER A C 1
ATOM 2253 O O . SER A 1 295 ? -8.918 19.805 -11.283 1.00 95.44 295 SER A O 1
ATOM 2255 N N . GLY A 1 296 ? -10.789 18.797 -12.083 1.00 95.00 296 GLY A N 1
ATOM 2256 C CA . GLY A 1 296 ? -10.638 17.474 -11.463 1.00 95.00 296 GLY A CA 1
ATOM 2257 C C . GLY A 1 296 ? -11.797 17.170 -10.513 1.00 95.00 296 GLY A C 1
ATOM 2258 O O . GLY A 1 296 ? -12.773 17.928 -10.467 1.00 95.00 296 GLY A O 1
ATOM 2259 N N . THR A 1 297 ? -11.707 16.055 -9.790 1.00 96.31 297 THR A N 1
ATOM 2260 C CA . THR A 1 297 ? -12.777 15.576 -8.899 1.00 96.31 297 THR A CA 1
ATOM 2261 C C . THR A 1 297 ? -12.262 15.411 -7.475 1.00 96.31 297 THR A C 1
ATOM 2263 O O . THR A 1 297 ? -11.159 14.917 -7.256 1.00 96.31 297 THR A O 1
ATOM 2266 N N . VAL A 1 298 ? -13.064 15.819 -6.485 1.00 96.75 298 VAL A N 1
ATOM 2267 C CA . VAL A 1 298 ? -12.854 15.401 -5.091 1.00 96.75 298 VAL A CA 1
ATOM 2268 C C . VAL A 1 298 ? -13.477 14.025 -4.928 1.00 96.75 298 VAL A C 1
ATOM 2270 O O . VAL A 1 298 ? -14.697 13.887 -4.981 1.00 96.75 298 VAL A O 1
ATOM 2273 N N . GLU A 1 299 ? -12.629 13.027 -4.738 1.00 98.19 299 GLU A N 1
ATOM 2274 C CA . GLU A 1 299 ? -13.032 11.636 -4.568 1.00 98.19 299 GLU A CA 1
ATOM 2275 C C . GLU A 1 299 ? -13.184 11.317 -3.080 1.00 98.19 299 GLU A C 1
ATOM 2277 O O . GLU A 1 299 ? -12.412 11.787 -2.241 1.00 98.19 299 GLU A O 1
ATOM 2282 N N . ASP A 1 300 ? -14.149 10.468 -2.741 1.00 98.31 300 ASP A N 1
ATOM 2283 C CA . ASP A 1 300 ? -14.462 10.016 -1.382 1.00 98.31 300 ASP A CA 1
ATOM 2284 C C . ASP A 1 300 ? -13.561 8.848 -0.927 1.00 98.31 300 ASP A C 1
ATOM 2286 O O . ASP A 1 300 ? -14.002 7.897 -0.279 1.00 98.31 300 ASP A O 1
ATOM 2290 N N . TYR A 1 301 ? -12.270 8.917 -1.268 1.00 98.38 301 TYR A N 1
ATOM 2291 C CA . TYR A 1 301 ? -11.274 7.867 -1.024 1.00 98.38 301 TYR A CA 1
ATOM 2292 C C . TYR A 1 301 ? -11.278 7.329 0.414 1.00 98.38 301 TYR A C 1
ATOM 2294 O O . TYR A 1 301 ? -11.229 6.116 0.632 1.00 98.38 301 TYR A O 1
ATOM 2302 N N . THR A 1 302 ? -11.350 8.219 1.405 1.00 98.06 302 THR A N 1
ATOM 2303 C CA . THR A 1 302 ? -11.338 7.829 2.818 1.00 98.06 302 THR A CA 1
ATOM 2304 C C . THR A 1 302 ? -12.683 7.265 3.260 1.00 98.06 302 THR A C 1
ATOM 2306 O O . THR A 1 302 ? -12.698 6.287 4.003 1.00 98.06 302 THR A O 1
ATOM 2309 N N . ALA A 1 303 ? -13.806 7.800 2.778 1.00 98.19 303 ALA A N 1
ATOM 2310 C CA . ALA A 1 303 ? -15.122 7.243 3.087 1.00 98.19 303 ALA A CA 1
ATOM 2311 C C . ALA A 1 303 ? -15.266 5.809 2.543 1.00 98.19 303 ALA A C 1
ATOM 2313 O O . ALA A 1 303 ? -15.720 4.917 3.263 1.00 98.19 303 ALA A O 1
ATOM 2314 N N . ARG A 1 304 ? -14.785 5.553 1.316 1.00 98.38 304 ARG A N 1
ATOM 2315 C CA . ARG A 1 304 ? -14.707 4.196 0.745 1.00 98.38 304 ARG A CA 1
ATOM 2316 C C . ARG A 1 304 ? -13.842 3.272 1.609 1.00 98.38 304 ARG A C 1
ATOM 2318 O O . ARG A 1 304 ? -14.231 2.132 1.851 1.00 98.38 304 ARG A O 1
ATOM 2325 N N . ARG A 1 305 ? -12.725 3.778 2.150 1.00 97.94 305 ARG A N 1
ATOM 2326 C CA . ARG A 1 305 ? -11.851 3.042 3.087 1.00 97.94 305 ARG A CA 1
ATOM 2327 C C . ARG A 1 305 ? -12.522 2.702 4.407 1.00 97.94 305 ARG A C 1
ATOM 2329 O O . ARG A 1 305 ? -12.423 1.563 4.852 1.00 97.94 305 ARG A O 1
ATOM 2336 N N . VAL A 1 306 ? -13.249 3.644 4.998 1.00 97.69 306 VAL A N 1
ATOM 2337 C CA . VAL A 1 306 ? -14.067 3.405 6.197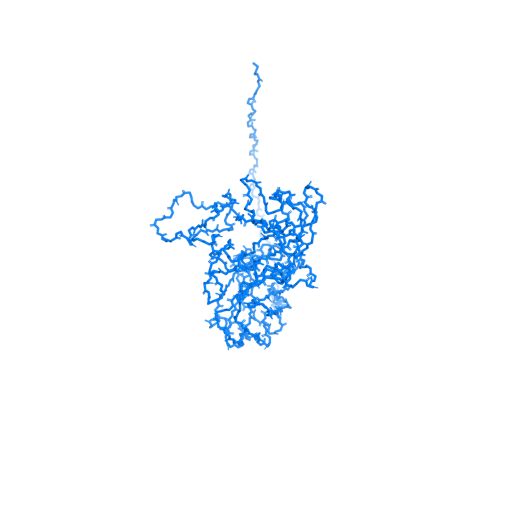 1.00 97.69 306 VAL A CA 1
ATOM 2338 C C . VAL A 1 306 ? -15.065 2.273 5.941 1.00 97.69 306 VAL A C 1
ATOM 2340 O O . VAL A 1 306 ? -15.116 1.313 6.710 1.00 97.69 306 VAL A O 1
ATOM 2343 N N . GLY A 1 307 ? -15.820 2.362 4.839 1.00 97.75 307 GLY A N 1
ATOM 2344 C CA . GLY A 1 307 ? -16.800 1.347 4.451 1.00 97.75 307 GLY A CA 1
ATOM 2345 C C . GLY A 1 307 ? -16.165 -0.029 4.247 1.00 97.75 307 GLY A C 1
ATOM 2346 O O . GLY A 1 307 ? -16.622 -1.011 4.830 1.00 97.75 307 GLY A O 1
ATOM 2347 N N . PHE A 1 308 ? -15.058 -0.094 3.502 1.00 97.75 308 PHE A N 1
ATOM 2348 C CA . PHE A 1 308 ? -14.350 -1.346 3.242 1.00 97.75 308 PHE A CA 1
ATOM 2349 C C . PHE A 1 308 ? -13.832 -2.010 4.527 1.00 97.75 308 PHE A C 1
ATOM 2351 O O . PHE A 1 308 ? -13.988 -3.220 4.707 1.00 97.75 308 PHE A O 1
ATOM 2358 N N . THR A 1 309 ? -13.255 -1.235 5.452 1.00 96.88 309 THR A N 1
ATOM 2359 C CA . THR A 1 309 ? -12.772 -1.756 6.741 1.00 96.88 309 THR A CA 1
ATOM 2360 C C . THR A 1 309 ? -13.920 -2.277 7.609 1.00 96.88 309 THR A C 1
ATOM 2362 O O . THR A 1 309 ? -13.781 -3.331 8.231 1.00 96.88 309 THR A O 1
ATOM 2365 N N . LEU A 1 310 ? -15.072 -1.599 7.625 1.00 95.31 310 LEU A N 1
ATOM 2366 C CA . LEU A 1 310 ? -16.271 -2.074 8.327 1.00 95.31 310 LEU A CA 1
ATOM 2367 C C . LEU A 1 310 ? -16.795 -3.392 7.744 1.00 95.31 310 LEU A C 1
ATOM 2369 O O . LEU A 1 310 ? -17.116 -4.313 8.494 1.00 95.31 310 LEU A O 1
ATOM 2373 N N . GLU A 1 311 ? -16.841 -3.522 6.419 1.00 95.12 311 GLU A N 1
ATOM 2374 C CA . GLU A 1 311 ? -17.225 -4.781 5.776 1.00 95.12 311 GLU A CA 1
ATOM 2375 C C . GLU A 1 311 ? -16.233 -5.910 6.070 1.00 95.12 311 GLU A C 1
ATOM 2377 O O . GLU A 1 311 ? -16.628 -7.050 6.328 1.00 95.12 311 GLU A O 1
ATOM 2382 N N . TRP A 1 312 ? -14.930 -5.617 6.039 1.00 94.31 312 TRP A N 1
ATOM 2383 C CA . TRP A 1 312 ? -13.903 -6.584 6.415 1.00 94.31 312 TRP A CA 1
ATOM 2384 C C . TRP A 1 312 ? -14.088 -7.063 7.858 1.00 94.31 312 TRP A C 1
ATOM 2386 O O . TRP A 1 312 ? -14.036 -8.273 8.108 1.00 94.31 312 TRP A O 1
ATOM 2396 N N . ALA A 1 313 ? -14.359 -6.143 8.786 1.00 91.44 313 ALA A N 1
ATOM 2397 C CA . ALA A 1 313 ? -14.652 -6.473 10.172 1.00 91.44 313 ALA A CA 1
ATOM 2398 C C . ALA A 1 313 ? -15.856 -7.417 10.264 1.00 91.44 313 ALA A C 1
ATOM 2400 O O . ALA A 1 313 ? -15.753 -8.482 10.860 1.00 91.44 313 ALA A O 1
ATOM 2401 N N . GLN A 1 314 ? -16.958 -7.099 9.581 1.00 88.69 314 GLN A N 1
ATOM 2402 C CA . GLN A 1 314 ? -18.170 -7.925 9.571 1.00 88.69 314 GLN A CA 1
ATOM 2403 C C . GLN A 1 314 ? -17.966 -9.327 8.982 1.00 88.69 314 GLN A C 1
ATOM 2405 O O . GLN A 1 314 ? -18.649 -10.260 9.397 1.00 88.69 314 GLN A O 1
ATOM 2410 N N . ARG A 1 315 ? -17.057 -9.498 8.012 1.00 87.44 315 ARG A N 1
ATOM 2411 C CA . ARG A 1 315 ? -16.772 -10.802 7.384 1.00 87.44 315 ARG A CA 1
ATOM 2412 C C . ARG A 1 315 ? -15.785 -11.648 8.187 1.00 87.44 315 ARG A C 1
ATOM 2414 O O . ARG A 1 315 ? -15.863 -12.877 8.149 1.00 87.44 315 ARG A O 1
ATOM 2421 N N . SER A 1 316 ? -14.854 -11.014 8.895 1.00 81.94 316 SER A N 1
ATOM 2422 C CA . SER A 1 316 ? -13.733 -11.697 9.545 1.00 81.94 316 SER A CA 1
ATOM 2423 C C . SER A 1 316 ? -14.218 -12.683 10.612 1.00 81.94 316 SER A C 1
ATOM 2425 O O . SER A 1 316 ? -14.900 -12.249 11.530 1.00 81.94 316 SER A O 1
ATOM 2427 N N . PRO A 1 317 ? -13.861 -13.984 10.557 1.00 58.81 317 PRO A N 1
ATOM 2428 C CA . PRO A 1 317 ? -14.371 -15.021 11.468 1.00 58.81 317 PRO A CA 1
ATOM 2429 C C . PRO A 1 317 ? -14.174 -14.726 12.956 1.00 58.81 317 PRO A C 1
ATOM 2431 O O . PRO A 1 317 ? -14.979 -15.164 13.781 1.00 58.81 317 PRO A O 1
ATOM 2434 N N . SER A 1 318 ? -13.125 -13.976 13.299 1.00 62.25 318 SER A N 1
ATOM 2435 C CA . SER A 1 318 ? -12.888 -13.470 14.652 1.00 62.25 318 SER A CA 1
ATOM 2436 C C . SER A 1 318 ? -14.036 -12.578 15.138 1.00 62.25 318 SER A C 1
ATOM 2438 O O . SER A 1 318 ? -14.467 -12.726 16.274 1.00 62.25 318 SER A O 1
ATOM 2440 N N . CYS A 1 319 ? -14.597 -11.746 14.260 1.00 52.41 319 CYS A N 1
ATOM 2441 C CA . CYS A 1 319 ? -15.726 -10.860 14.541 1.00 52.41 319 CYS A CA 1
ATOM 2442 C C . CYS A 1 319 ? -17.091 -11.484 14.157 1.00 52.41 319 CYS A C 1
ATOM 2444 O O . CYS A 1 319 ? -18.105 -11.230 14.802 1.00 52.41 319 CYS A O 1
ATOM 2446 N N . SER A 1 320 ? -17.133 -12.339 13.127 1.00 43.59 320 SER A N 1
ATOM 2447 C CA . SER A 1 320 ? -18.361 -12.789 12.455 1.00 43.59 320 SER A CA 1
ATOM 2448 C C . SER A 1 320 ? -18.896 -14.138 12.925 1.00 43.59 320 SER A C 1
ATOM 2450 O O . SER A 1 320 ? -20.095 -14.388 12.819 1.00 43.59 320 SER A O 1
ATOM 2452 N N . SER A 1 321 ? -18.067 -15.004 13.519 1.00 39.97 321 SER A N 1
ATOM 2453 C CA . SER A 1 321 ? -18.501 -16.359 13.893 1.00 39.97 321 SER A CA 1
ATOM 2454 C C . SER A 1 321 ? -19.595 -16.424 14.974 1.00 39.97 321 SER A C 1
ATOM 2456 O O . SER A 1 321 ? -20.060 -17.527 15.258 1.00 39.97 321 SER A O 1
ATOM 2458 N N . ARG A 1 322 ? -20.058 -15.298 15.558 1.00 43.06 322 ARG A N 1
ATOM 2459 C CA . ARG A 1 322 ? -21.215 -15.259 16.489 1.00 43.06 322 ARG A CA 1
ATOM 2460 C C . ARG A 1 322 ? -22.102 -14.008 16.442 1.00 43.06 322 ARG A C 1
ATOM 2462 O O . ARG A 1 322 ? -22.941 -13.846 17.325 1.00 43.06 322 ARG A O 1
ATOM 2469 N N . CYS A 1 323 ? -21.996 -13.161 15.424 1.00 37.56 323 CYS A N 1
ATOM 2470 C CA . CYS A 1 323 ? -23.044 -12.172 15.161 1.00 37.56 323 CYS A CA 1
ATOM 2471 C C . CYS A 1 323 ? -24.118 -12.885 14.337 1.00 37.56 323 CYS A C 1
ATOM 2473 O O . CYS A 1 323 ? -24.012 -12.959 13.118 1.00 37.56 323 CYS A O 1
ATOM 2475 N N . GLY A 1 324 ? -25.061 -13.536 15.027 1.00 37.78 324 GLY A N 1
ATOM 2476 C CA . GLY A 1 324 ? -26.053 -14.432 14.433 1.00 37.78 324 GLY A CA 1
ATOM 2477 C C . GLY A 1 324 ? -26.661 -13.864 13.153 1.00 37.78 324 GLY A C 1
ATOM 2478 O O . GLY A 1 324 ? -27.379 -12.867 13.191 1.00 37.78 324 GLY A O 1
ATOM 2479 N N . ALA A 1 325 ? -26.379 -14.516 12.025 1.00 31.44 325 ALA A N 1
ATOM 2480 C CA . ALA A 1 325 ? -27.152 -14.296 10.819 1.00 31.44 325 ALA A CA 1
ATOM 2481 C C . ALA A 1 325 ? -28.620 -14.624 11.145 1.00 31.44 325 ALA A C 1
ATOM 2483 O O . ALA A 1 325 ? -28.874 -15.680 11.738 1.00 31.44 325 ALA A O 1
ATOM 2484 N N . PRO A 1 326 ? -29.588 -13.759 10.801 1.00 38.81 326 PRO A N 1
ATOM 2485 C CA . PRO A 1 326 ? -30.979 -14.168 10.829 1.00 38.81 326 PRO A CA 1
ATOM 2486 C C . PRO A 1 326 ? -31.138 -15.292 9.801 1.00 38.81 326 PRO A C 1
ATOM 2488 O O . PRO A 1 326 ? -30.864 -15.102 8.616 1.00 38.81 326 PRO A O 1
ATOM 2491 N N . THR A 1 327 ? -31.503 -16.477 10.287 1.00 41.47 327 THR A N 1
ATOM 2492 C CA . THR A 1 327 ? -32.072 -17.550 9.463 1.00 41.47 327 THR A CA 1
ATOM 2493 C C . THR A 1 327 ? -33.377 -17.097 8.837 1.00 41.47 327 THR A C 1
ATOM 2495 O O . THR A 1 327 ? -34.160 -16.462 9.584 1.00 41.47 327 THR A O 1
#

Radius of gyration: 27.13 Å; chains: 1; bounding box: 94×64×58 Å

Sequence (327 aa):
MGLAHHAERETPSRGWRKAWWRPGGGRIAFATLVTLLLAPSAWGAQVAALAALHHDGQTFLTWTCPPGAGWTYRVYRSFSKILIAADLETATLIGGPADSSWCDRRLSSLSGTVFGFAVDSLAAPLDSTQGLFVWTPDAAGPPWYAVTCVGADGYEDRAITPGGNSLVDPVLETPAPPRPVYQRTLVDPLGAPADVYTLWTSARETSFFPAMCNRSSEPFDCSVHHGTAGGGLMFHAHVRGGSFYLAHAGSGEQGEWQITIDDFIRTYDVNTFWFGYHDGYDIEAGMNPLLPPTSGTVEDYTARRVGFTLEWAQRSPSCSSRCGAPT

pLDDT: mean 87.84, std 17.57, range [31.44, 98.88]